Protein AF-A0A967VQG7-F1 (afdb_monomer_lite)

Sequence (311 aa):
MRVAVVGAGAAGLASARHLLAVGMDVELLERGGEVGGVWNYGRPQGRVYRSTHTISSKPLTQFPDLPMPDAYPDYPHHRQVLEYLRRYAERFGLTEHVRFATTVVALEPEERGRSDTGWVVETDDGARARYDAVVIANGHNHEPRRPDWPGEFDGTFIHSADYRTPDLFADRRVLVVGAGNSGCDIAVEAAAVARATALSMRRGYHYVPKYLLGRPVDQVSEWTLDLRLPLPIRRWIARQAVRLGPGLPSRVGLPEPDHALLESHPIVNTLLPYYVRHGRIRPVADVARLEGDRVRLVDDSIEPVDVLVAA

Radius of gyration: 22.36 Å; chains: 1; bounding box: 51×52×60 Å

Structure (mmCIF, N/CA/C/O backbone):
data_AF-A0A967VQG7-F1
#
_entry.id   AF-A0A967VQG7-F1
#
loop_
_atom_site.group_PDB
_atom_site.id
_atom_site.type_symbol
_atom_site.label_atom_id
_atom_site.label_alt_id
_atom_site.label_comp_id
_atom_site.label_asym_id
_atom_site.label_entity_id
_atom_site.label_seq_id
_atom_site.pdbx_PDB_ins_code
_atom_site.Cartn_x
_atom_site.Cartn_y
_atom_site.Cartn_z
_atom_site.occupancy
_atom_site.B_iso_or_equiv
_atom_site.auth_seq_id
_atom_site.auth_comp_id
_atom_site.auth_asym_id
_atom_site.auth_atom_id
_atom_site.pdbx_PDB_model_num
ATOM 1 N N . MET A 1 1 ? -14.463 4.291 30.455 1.00 91.62 1 MET A N 1
ATOM 2 C CA . MET A 1 1 ? -13.254 4.900 29.871 1.00 91.62 1 MET A CA 1
ATOM 3 C C . MET A 1 1 ? -13.619 5.365 28.477 1.00 91.62 1 MET A C 1
ATOM 5 O O . MET A 1 1 ? -14.170 4.550 27.741 1.00 91.62 1 MET A O 1
ATOM 9 N N . ARG A 1 2 ? -13.370 6.635 28.154 1.00 97.38 2 ARG A N 1
ATOM 10 C CA . ARG A 1 2 ? -13.574 7.205 26.818 1.00 97.38 2 ARG A CA 1
ATOM 11 C C . ARG A 1 2 ? -12.272 7.137 26.022 1.00 97.38 2 ARG A C 1
ATOM 13 O O . ARG A 1 2 ? -11.243 7.611 26.502 1.00 97.38 2 ARG A O 1
ATOM 20 N N . VAL A 1 3 ? -12.306 6.556 24.828 1.00 98.44 3 VAL A N 1
ATOM 21 C CA . VAL A 1 3 ? -11.121 6.250 24.016 1.00 98.44 3 VAL A CA 1
ATOM 22 C C . VAL A 1 3 ? -11.247 6.868 22.629 1.00 98.44 3 VAL A C 1
ATOM 24 O O . VAL A 1 3 ? -12.206 6.590 21.910 1.00 98.44 3 VAL A O 1
ATOM 27 N N . ALA A 1 4 ? -10.256 7.667 22.235 1.00 98.50 4 ALA A N 1
ATOM 28 C CA . ALA A 1 4 ? -10.130 8.130 20.855 1.00 98.50 4 ALA A CA 1
ATOM 29 C C . ALA A 1 4 ? -9.372 7.092 20.023 1.00 98.50 4 ALA A C 1
ATOM 31 O O . ALA A 1 4 ? -8.300 6.636 20.422 1.00 98.50 4 ALA A O 1
ATOM 32 N N . VAL A 1 5 ? -9.876 6.760 18.839 1.00 98.69 5 VAL A N 1
ATOM 33 C CA . VAL A 1 5 ? -9.152 5.955 17.847 1.00 98.69 5 VAL A CA 1
ATOM 34 C C . VAL A 1 5 ? -8.865 6.834 16.634 1.00 98.69 5 VAL A C 1
ATOM 36 O O . VAL A 1 5 ? -9.778 7.275 15.943 1.00 98.69 5 VAL A O 1
ATOM 39 N N . VAL A 1 6 ? -7.591 7.113 16.365 1.00 98.56 6 VAL A N 1
ATOM 40 C CA . VAL A 1 6 ? -7.186 8.006 15.271 1.00 98.56 6 VAL A CA 1
ATOM 41 C C . VAL A 1 6 ? -7.055 7.208 13.976 1.00 98.56 6 VAL A C 1
ATOM 43 O O . VAL A 1 6 ? -6.056 6.520 13.780 1.00 98.56 6 VAL A O 1
ATOM 46 N N . GLY A 1 7 ? -8.044 7.331 13.090 1.00 98.19 7 GLY A N 1
ATOM 47 C CA . GLY A 1 7 ? -8.140 6.648 11.799 1.00 98.19 7 GLY A CA 1
ATOM 48 C C . GLY A 1 7 ? -9.148 5.495 11.792 1.00 98.19 7 GLY A C 1
ATOM 49 O O . GLY A 1 7 ? -9.157 4.656 12.687 1.00 98.19 7 GLY A O 1
ATOM 50 N N . ALA A 1 8 ? -9.955 5.406 10.734 1.00 98.06 8 ALA A N 1
ATOM 51 C CA . ALA A 1 8 ? -10.951 4.359 10.487 1.00 98.06 8 ALA A CA 1
ATOM 52 C C . ALA A 1 8 ? -10.529 3.410 9.342 1.00 98.06 8 ALA A C 1
ATOM 54 O O . ALA A 1 8 ? -11.343 2.912 8.557 1.00 98.06 8 ALA A O 1
ATOM 55 N N . GLY A 1 9 ? -9.221 3.149 9.233 1.00 97.81 9 GLY A N 1
ATOM 56 C CA . GLY A 1 9 ? -8.675 2.039 8.447 1.00 97.81 9 GLY A CA 1
ATOM 57 C C . GLY A 1 9 ? -8.839 0.688 9.157 1.00 97.81 9 GLY A C 1
ATOM 58 O O . GLY A 1 9 ? -9.405 0.612 10.242 1.00 97.81 9 GLY A O 1
ATOM 59 N N . ALA A 1 10 ? -8.294 -0.388 8.579 1.00 97.62 10 ALA A N 1
ATOM 60 C CA . ALA A 1 10 ? -8.415 -1.741 9.141 1.00 97.62 10 ALA A CA 1
ATOM 61 C C . ALA A 1 10 ? -7.998 -1.834 10.625 1.00 97.62 10 ALA A C 1
ATOM 63 O O . ALA A 1 10 ? -8.713 -2.433 11.422 1.00 97.62 10 ALA A O 1
ATOM 64 N N . ALA A 1 11 ? -6.885 -1.192 11.004 1.00 97.94 11 ALA A N 1
ATOM 65 C CA . ALA A 1 11 ? -6.425 -1.155 12.392 1.00 97.94 11 ALA A CA 1
ATOM 66 C C . ALA A 1 11 ? -7.433 -0.453 13.316 1.00 97.94 11 ALA A C 1
ATOM 68 O O . ALA A 1 11 ? -7.783 -0.998 14.356 1.00 97.94 11 ALA A O 1
ATOM 69 N N . GLY A 1 12 ? -7.949 0.711 12.913 1.00 98.44 12 GLY A N 1
ATOM 70 C CA . GLY A 1 12 ? -8.908 1.468 13.714 1.00 98.44 12 GLY A CA 1
ATOM 71 C C . GLY A 1 12 ? -10.244 0.754 13.882 1.00 98.44 12 GLY A C 1
ATOM 72 O O . GLY A 1 12 ? -10.774 0.704 14.988 1.00 98.44 12 GLY A O 1
ATOM 73 N N . LEU A 1 13 ? -10.749 0.122 12.815 1.00 98.62 13 LEU A N 1
ATOM 74 C CA . LEU A 1 13 ? -11.965 -0.692 12.876 1.00 98.62 13 LEU A CA 1
ATOM 75 C C . LEU A 1 13 ? -11.803 -1.880 13.835 1.00 98.62 13 LEU A C 1
ATOM 77 O O . LEU A 1 13 ? -12.680 -2.116 14.665 1.00 98.62 13 LEU A O 1
ATOM 81 N N . ALA A 1 14 ? -10.675 -2.593 13.772 1.00 98.31 14 ALA A N 1
ATOM 82 C CA . ALA A 1 14 ? -10.386 -3.688 14.697 1.00 98.31 14 ALA A CA 1
ATOM 83 C C . ALA A 1 14 ? -10.266 -3.197 16.148 1.00 98.31 14 ALA A C 1
ATOM 85 O O . ALA A 1 14 ? -10.848 -3.788 17.058 1.00 98.31 14 ALA A O 1
ATOM 86 N N . SER A 1 15 ? -9.552 -2.089 16.376 1.00 98.44 15 SER A N 1
ATOM 87 C CA . SER A 1 15 ? -9.426 -1.488 17.705 1.00 98.44 15 SER A CA 1
ATOM 88 C C . SER A 1 15 ? -10.788 -1.097 18.270 1.00 98.44 15 SER A C 1
ATOM 90 O O . SER A 1 15 ? -11.133 -1.531 19.365 1.00 98.44 15 SER A O 1
ATOM 92 N N . ALA A 1 16 ? -11.595 -0.350 17.515 1.00 98.50 16 ALA A N 1
ATOM 93 C CA . ALA A 1 16 ? -12.916 0.073 17.961 1.00 98.50 16 ALA A CA 1
ATOM 94 C C . ALA A 1 16 ? -13.830 -1.113 18.275 1.00 98.50 16 ALA A C 1
ATOM 96 O O . ALA A 1 16 ? -14.434 -1.150 19.344 1.00 98.50 16 ALA A O 1
ATOM 97 N N . ARG A 1 17 ? -13.864 -2.126 17.399 1.00 98.25 17 ARG A N 1
ATOM 98 C CA . ARG A 1 17 ? -14.639 -3.353 17.612 1.00 98.25 17 ARG A CA 1
ATOM 99 C C . ARG A 1 17 ? -14.358 -3.995 18.967 1.00 98.25 17 ARG A C 1
ATOM 101 O O . ARG A 1 17 ? -15.297 -4.386 19.666 1.00 98.25 17 ARG A O 1
ATOM 108 N N . HIS A 1 18 ? -13.086 -4.153 19.316 1.00 98.06 18 HIS A N 1
ATOM 109 C CA . HIS A 1 18 ? -12.696 -4.848 20.539 1.00 98.06 18 HIS A CA 1
ATOM 110 C C . HIS A 1 18 ? -12.805 -3.967 21.787 1.00 98.06 18 HIS A C 1
ATOM 112 O O . HIS A 1 18 ? -13.156 -4.483 22.845 1.00 98.06 18 HIS A O 1
ATOM 118 N N . LEU A 1 19 ? -12.590 -2.654 21.670 1.00 98.31 19 LEU A N 1
ATOM 119 C CA . LEU A 1 19 ? -12.811 -1.701 22.763 1.00 98.31 19 LEU A CA 1
ATOM 120 C C . LEU A 1 19 ? -14.305 -1.597 23.123 1.00 98.31 19 LEU A C 1
ATOM 122 O O . LEU A 1 19 ? -14.664 -1.681 24.298 1.00 98.31 19 LEU A O 1
ATOM 126 N N . LEU A 1 20 ? -15.186 -1.516 22.120 1.00 98.19 20 LEU A N 1
ATOM 127 C CA . LEU A 1 20 ? -16.640 -1.540 22.321 1.00 98.19 20 LEU A CA 1
ATOM 128 C C . LEU A 1 20 ? -17.100 -2.864 22.950 1.00 98.19 20 LEU A C 1
ATOM 130 O O . LEU A 1 20 ? -17.948 -2.870 23.839 1.00 98.19 20 LEU A O 1
ATOM 134 N N . ALA A 1 21 ? -16.501 -3.994 22.550 1.00 97.31 21 ALA A N 1
ATOM 135 C CA . ALA A 1 21 ? -16.841 -5.314 23.091 1.00 97.31 21 ALA A CA 1
ATOM 136 C C . ALA A 1 21 ? -16.602 -5.447 24.604 1.00 97.31 21 ALA A C 1
ATOM 138 O O . ALA A 1 21 ? -17.257 -6.263 25.250 1.00 97.31 21 ALA A O 1
ATOM 139 N N . VAL A 1 22 ? -15.671 -4.667 25.162 1.00 97.69 22 VAL A N 1
ATOM 140 C CA . VAL A 1 22 ? -15.371 -4.639 26.602 1.00 97.69 22 VAL A CA 1
ATOM 141 C C . VAL A 1 22 ? -16.030 -3.453 27.322 1.00 97.69 22 VAL A C 1
ATOM 143 O O . VAL A 1 22 ? -15.699 -3.170 28.471 1.00 97.69 22 VAL A O 1
ATOM 146 N N . GLY A 1 23 ? -16.975 -2.770 26.666 1.00 97.69 23 GLY A N 1
ATOM 147 C CA . GLY A 1 23 ? -17.788 -1.708 27.263 1.00 97.69 23 GLY A CA 1
ATOM 148 C C . GLY A 1 23 ? -17.099 -0.346 27.367 1.00 97.69 23 GLY A C 1
ATOM 149 O O . GLY A 1 23 ? -17.487 0.463 28.210 1.00 97.69 23 GLY A O 1
ATOM 150 N N . MET A 1 24 ? -16.065 -0.082 26.560 1.00 98.25 24 MET A N 1
ATOM 151 C CA . MET A 1 24 ? -15.482 1.261 26.470 1.00 98.25 24 MET A CA 1
ATOM 152 C C . MET A 1 24 ? -16.345 2.183 25.605 1.00 98.25 24 MET A C 1
ATOM 154 O O . MET A 1 24 ? -16.989 1.736 24.661 1.00 98.25 24 MET A O 1
ATOM 158 N N . ASP A 1 25 ? -16.316 3.475 25.925 1.00 98.12 25 ASP A N 1
ATOM 159 C CA . ASP A 1 25 ? -16.904 4.534 25.104 1.00 98.12 25 ASP A CA 1
ATOM 160 C C . ASP A 1 25 ? -15.872 4.938 24.043 1.00 98.12 25 ASP A C 1
ATOM 162 O O . ASP A 1 25 ? -14.766 5.351 24.391 1.00 98.12 25 ASP A O 1
ATOM 166 N N . VAL A 1 26 ? -16.176 4.732 22.761 1.00 98.62 26 VAL A N 1
ATOM 167 C CA . VAL A 1 26 ? -15.202 4.845 21.665 1.00 98.62 26 VAL A CA 1
ATOM 168 C C . VAL A 1 26 ? -15.672 5.862 20.639 1.00 98.62 26 VAL A C 1
ATOM 170 O O . VAL A 1 26 ? -16.801 5.789 20.157 1.00 98.62 26 VAL A O 1
ATOM 173 N N . GLU A 1 27 ? -14.757 6.743 20.243 1.00 98.50 27 GLU A N 1
ATOM 174 C CA . GLU A 1 27 ? -14.924 7.662 19.119 1.00 98.50 27 GLU A CA 1
ATOM 175 C C . GLU A 1 27 ? -13.761 7.471 18.138 1.00 98.50 27 GLU A C 1
ATOM 177 O O . GLU A 1 27 ? -12.590 7.618 18.500 1.00 98.50 27 GLU A O 1
ATOM 182 N N . LEU A 1 28 ? -14.068 7.117 16.889 1.00 98.69 28 LEU A N 1
ATOM 183 C CA . LEU A 1 28 ? -13.085 7.087 15.812 1.00 98.69 28 LEU A CA 1
ATOM 184 C C . LEU A 1 28 ? -13.033 8.455 15.136 1.00 98.69 28 LEU A C 1
ATOM 186 O O . LEU A 1 28 ? -14.056 8.968 14.692 1.00 98.69 28 LEU A O 1
ATOM 190 N N . LEU A 1 29 ? -11.837 9.009 14.984 1.00 98.62 29 LEU A N 1
ATOM 191 C CA . LEU A 1 29 ? -11.604 10.277 14.295 1.00 98.62 29 LEU A CA 1
ATOM 192 C C . LEU A 1 29 ? -10.980 9.974 12.930 1.00 98.62 29 LEU A C 1
ATOM 194 O O . LEU A 1 29 ? -9.842 9.503 12.857 1.00 98.62 29 LEU A O 1
ATOM 198 N N . GLU A 1 30 ? -11.732 10.188 11.848 1.00 98.12 30 GLU A N 1
ATOM 199 C CA . GLU A 1 30 ? -11.312 9.873 10.47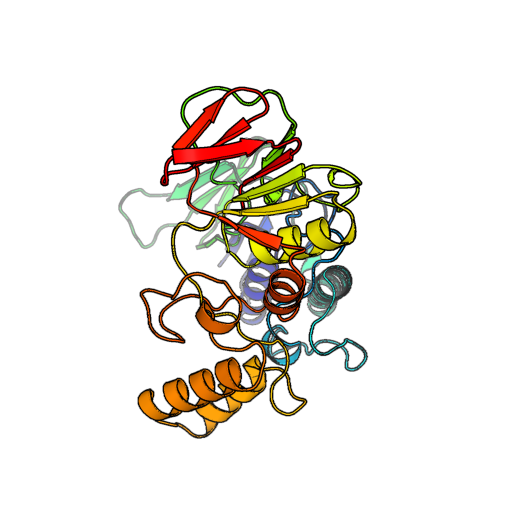7 1.00 98.12 30 GLU A CA 1
ATOM 200 C C . GLU A 1 30 ? -11.298 11.128 9.605 1.00 98.12 30 GLU A C 1
ATOM 202 O O . GLU A 1 30 ? -12.308 11.807 9.429 1.00 98.12 30 GLU A O 1
ATOM 207 N N . ARG A 1 31 ? -10.145 11.399 8.986 1.00 96.81 31 ARG A N 1
ATOM 208 C CA . ARG A 1 31 ? -9.958 12.546 8.085 1.00 96.81 31 ARG A CA 1
ATOM 209 C C . ARG A 1 31 ? -10.705 12.401 6.755 1.00 96.81 31 ARG A C 1
ATOM 211 O O . ARG A 1 31 ? -10.946 13.385 6.064 1.00 96.81 31 ARG A O 1
ATOM 218 N N . GLY A 1 32 ? -10.973 11.174 6.325 1.00 95.25 32 GLY A N 1
ATOM 219 C CA . GLY A 1 32 ? -11.747 10.843 5.137 1.00 95.25 32 GLY A CA 1
ATOM 220 C C . GLY A 1 32 ? -13.255 10.914 5.376 1.00 95.25 32 GLY A C 1
ATOM 221 O O . GLY A 1 32 ? -13.728 11.082 6.496 1.00 95.25 32 GLY A O 1
ATOM 222 N N . GLY A 1 33 ? -14.023 10.765 4.297 1.00 96.12 33 GLY A N 1
ATOM 223 C CA . GLY A 1 33 ? -15.489 10.682 4.351 1.00 96.12 33 GLY A CA 1
ATOM 224 C C . GLY A 1 33 ? -16.032 9.254 4.462 1.00 96.12 33 GLY A C 1
ATOM 225 O O . GLY A 1 33 ? -17.235 9.054 4.350 1.00 96.12 33 GLY A O 1
ATOM 226 N N . GLU A 1 34 ? -15.158 8.254 4.586 1.00 95.88 34 GLU A N 1
ATOM 227 C CA . GLU A 1 34 ? -15.522 6.839 4.598 1.00 95.88 34 GLU A CA 1
ATOM 228 C C . GLU A 1 34 ? -14.444 5.993 5.286 1.00 95.88 34 GLU A C 1
ATOM 230 O O . GLU A 1 34 ? -13.267 6.361 5.318 1.00 95.88 34 GLU A O 1
ATOM 235 N N . VAL A 1 35 ? -14.846 4.839 5.824 1.00 97.88 35 VAL A N 1
ATOM 236 C CA . VAL A 1 35 ? -13.926 3.859 6.417 1.00 97.88 35 VAL A CA 1
ATOM 237 C C . VAL A 1 35 ? -13.053 3.190 5.349 1.00 97.88 35 VAL A C 1
ATOM 239 O O . VAL A 1 35 ? -13.320 3.270 4.150 1.00 97.88 35 VAL A O 1
ATOM 242 N N . GLY A 1 36 ? -12.008 2.484 5.777 1.00 96.62 36 GLY A N 1
ATOM 243 C CA . GLY A 1 36 ? -11.187 1.631 4.909 1.00 96.62 36 GLY A CA 1
ATOM 244 C C . GLY A 1 36 ? -9.769 2.145 4.656 1.00 96.62 36 GLY A C 1
ATOM 245 O O . GLY A 1 36 ? -8.909 1.371 4.234 1.00 96.62 36 GLY A O 1
ATOM 246 N N . GLY A 1 37 ? -9.477 3.411 4.974 1.00 95.88 37 GLY A N 1
ATOM 247 C CA . GLY A 1 37 ? -8.128 3.981 4.898 1.00 95.88 37 GLY A CA 1
ATOM 248 C C . GLY A 1 37 ? -7.485 3.831 3.513 1.00 95.88 37 GLY A C 1
ATOM 249 O O . GLY A 1 37 ? -8.052 4.257 2.507 1.00 95.88 37 GLY A O 1
ATOM 250 N N . VAL A 1 38 ? -6.309 3.194 3.452 1.00 95.75 38 VAL A N 1
ATOM 251 C CA . VAL A 1 38 ? -5.498 3.046 2.224 1.00 95.75 38 VAL A CA 1
ATOM 252 C C . VAL A 1 38 ? -6.214 2.345 1.065 1.00 95.75 38 VAL A C 1
ATOM 254 O O . VAL A 1 38 ? -5.834 2.552 -0.088 1.00 95.75 38 VAL A O 1
ATOM 257 N N . TRP A 1 39 ? -7.249 1.551 1.350 1.00 97.12 39 TRP A N 1
ATOM 258 C CA . TRP A 1 39 ? -8.009 0.780 0.360 1.00 97.12 39 TRP A CA 1
ATOM 259 C C . TRP A 1 39 ? -9.000 1.628 -0.454 1.00 97.12 39 TRP A C 1
ATOM 261 O O . TRP A 1 39 ? -9.525 1.161 -1.468 1.00 97.12 39 TRP A O 1
ATOM 271 N N . ASN A 1 40 ? -9.217 2.886 -0.055 1.00 95.69 40 ASN A N 1
ATOM 272 C CA . ASN A 1 40 ? -10.079 3.850 -0.738 1.00 95.69 40 ASN A CA 1
ATOM 273 C C . ASN A 1 40 ? -9.445 4.392 -2.031 1.00 95.69 40 ASN A C 1
ATOM 275 O O . ASN A 1 40 ? -8.990 5.534 -2.098 1.00 95.69 40 ASN A O 1
ATOM 279 N N . TYR A 1 41 ? -9.401 3.563 -3.076 1.00 95.75 41 TYR A N 1
ATOM 280 C CA . TYR A 1 41 ? -8.861 3.927 -4.390 1.00 95.75 41 TYR A CA 1
ATOM 281 C C . TYR A 1 41 ? -9.432 5.252 -4.920 1.00 95.75 41 TYR A C 1
ATOM 283 O O . TYR A 1 41 ? -10.643 5.462 -4.931 1.00 95.75 41 TYR A O 1
ATOM 291 N N . GLY A 1 42 ? -8.548 6.133 -5.395 1.00 91.38 42 GLY A N 1
ATOM 292 C CA . GLY A 1 42 ? -8.920 7.437 -5.953 1.00 91.38 42 GLY A CA 1
ATOM 293 C C . GLY A 1 42 ? -9.260 8.513 -4.916 1.00 91.38 42 GLY A C 1
ATOM 294 O O . GLY A 1 42 ? -9.475 9.661 -5.295 1.00 91.38 42 GLY A O 1
ATOM 295 N N . ARG A 1 43 ? -9.278 8.187 -3.618 1.00 92.00 43 ARG A N 1
ATOM 296 C CA . ARG A 1 43 ? -9.411 9.179 -2.543 1.00 92.00 43 ARG A CA 1
ATOM 297 C C . ARG A 1 43 ? -8.039 9.716 -2.116 1.00 92.00 43 ARG A C 1
ATOM 299 O O . ARG A 1 43 ? -7.054 8.986 -2.236 1.00 92.00 43 ARG A O 1
ATOM 306 N N . PRO A 1 44 ? -7.951 10.939 -1.558 1.00 88.12 44 PRO A N 1
ATOM 307 C CA . PRO A 1 44 ? -6.683 11.506 -1.075 1.00 88.12 44 PRO A CA 1
ATOM 308 C C . PRO A 1 44 ? -5.914 10.630 -0.065 1.00 88.12 44 PRO A C 1
ATOM 310 O O . PRO A 1 44 ? -4.693 10.708 0.027 1.00 88.12 44 PRO A O 1
ATOM 313 N N . GLN A 1 45 ? -6.624 9.788 0.683 1.00 86.06 45 GLN A N 1
ATOM 314 C CA . GLN A 1 45 ? -6.143 8.883 1.732 1.00 86.06 45 GLN A CA 1
ATOM 315 C C . GLN A 1 45 ? -5.811 7.495 1.167 1.00 86.06 45 GLN A C 1
ATOM 317 O O . GLN A 1 45 ? -5.066 6.729 1.778 1.00 86.06 45 GLN A O 1
ATOM 322 N N . GLY A 1 46 ? -6.359 7.178 -0.009 1.00 92.94 46 GLY A N 1
ATOM 323 C CA . GLY A 1 46 ? -6.098 5.946 -0.730 1.00 92.94 46 GLY A CA 1
ATOM 324 C C . GLY A 1 46 ? -4.647 5.864 -1.177 1.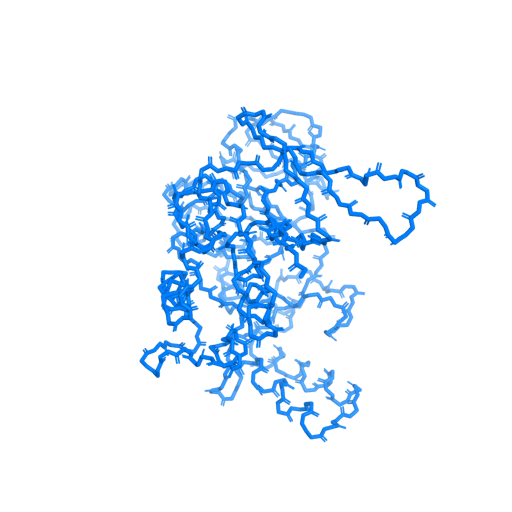00 92.94 46 GLY A C 1
ATOM 325 O O . GLY A 1 46 ? -4.045 6.856 -1.596 1.00 92.94 46 GLY A O 1
ATOM 326 N N . ARG A 1 47 ? -4.074 4.667 -1.083 1.00 93.50 47 ARG A N 1
ATOM 327 C CA . ARG A 1 47 ? -2.692 4.390 -1.507 1.00 93.50 47 ARG A CA 1
ATOM 328 C C . ARG A 1 47 ? -2.575 3.194 -2.445 1.00 93.50 47 ARG A C 1
ATOM 330 O O . ARG A 1 47 ? -1.495 2.927 -2.953 1.00 93.50 47 ARG A O 1
ATOM 337 N N . VAL A 1 48 ? -3.685 2.509 -2.704 1.00 96.25 48 VAL A N 1
ATOM 338 C CA . VAL A 1 48 ? -3.771 1.447 -3.711 1.00 96.25 48 VAL A CA 1
ATOM 339 C C . VAL A 1 48 ? -3.902 2.022 -5.125 1.00 96.25 48 VAL A C 1
ATOM 341 O O . VAL A 1 48 ? -4.471 3.100 -5.326 1.00 96.25 48 VAL A O 1
ATOM 344 N N . TYR A 1 49 ? -3.421 1.269 -6.107 1.00 96.00 49 TYR A N 1
ATOM 345 C CA . TYR A 1 49 ? -3.603 1.511 -7.538 1.00 96.00 49 TYR A CA 1
ATOM 346 C C . TYR A 1 49 ? -4.632 0.525 -8.113 1.00 96.00 49 TYR A C 1
ATOM 348 O O . TYR A 1 49 ? -5.108 -0.384 -7.430 1.00 96.00 49 TYR A O 1
ATOM 356 N N . ARG A 1 50 ? -5.055 0.740 -9.363 1.00 96.94 50 ARG A N 1
ATOM 357 C CA . ARG A 1 50 ? -6.258 0.102 -9.924 1.00 96.94 50 ARG A CA 1
ATOM 358 C C . ARG A 1 50 ? -6.193 -1.422 -9.965 1.00 96.94 50 ARG A C 1
ATOM 360 O O . ARG A 1 50 ? -7.235 -2.059 -9.912 1.00 96.94 50 ARG A O 1
ATOM 367 N N . SER A 1 51 ? -4.998 -1.978 -10.113 1.00 95.88 51 SER A N 1
ATOM 368 C CA . SER A 1 51 ? -4.727 -3.412 -10.244 1.00 95.88 51 SER A CA 1
ATOM 369 C C . SER A 1 51 ? -4.404 -4.089 -8.901 1.00 95.88 51 SER A C 1
ATOM 371 O O . SER A 1 51 ? -4.167 -5.300 -8.872 1.00 95.88 51 SER A O 1
ATOM 373 N N . THR A 1 52 ? -4.346 -3.334 -7.793 1.00 96.88 52 THR A N 1
ATOM 374 C CA . THR A 1 52 ? -3.829 -3.838 -6.517 1.00 96.88 52 THR A CA 1
ATOM 375 C C . THR A 1 52 ? -4.643 -5.037 -6.024 1.00 96.88 52 THR A C 1
ATOM 377 O O . THR A 1 52 ? -5.864 -4.970 -5.860 1.00 96.88 52 THR A O 1
ATOM 380 N N . HIS A 1 53 ? -3.934 -6.120 -5.717 1.00 96.69 53 HIS A N 1
ATOM 381 C CA . HIS A 1 53 ? -4.444 -7.280 -4.990 1.00 96.69 53 HIS A CA 1
ATOM 382 C C . HIS A 1 53 ? -3.645 -7.459 -3.703 1.00 96.69 53 HIS A C 1
ATOM 384 O O . HIS A 1 53 ? -2.504 -7.003 -3.605 1.00 96.69 53 HIS A O 1
ATOM 390 N N . THR A 1 54 ? -4.207 -8.166 -2.728 1.00 95.56 54 THR A N 1
ATOM 391 C CA . THR A 1 54 ? -3.449 -8.539 -1.532 1.00 95.56 54 THR A CA 1
ATOM 392 C C . THR A 1 54 ? -2.246 -9.425 -1.891 1.00 95.56 54 THR A C 1
ATOM 394 O O . THR A 1 54 ? -2.244 -10.176 -2.879 1.00 95.56 54 THR A O 1
ATOM 397 N N . ILE A 1 55 ? -1.196 -9.323 -1.076 1.00 92.31 55 ILE A N 1
ATOM 398 C CA . ILE A 1 55 ? -0.024 -10.213 -1.121 1.00 92.31 55 ILE A CA 1
ATOM 399 C C . ILE A 1 55 ? -0.136 -11.370 -0.120 1.00 92.31 55 ILE A C 1
ATOM 401 O O . ILE A 1 55 ? 0.533 -12.384 -0.284 1.00 92.31 55 ILE A O 1
ATOM 405 N N . SER A 1 56 ? -1.004 -11.227 0.882 1.00 92.94 56 SER A N 1
ATOM 406 C CA . SER A 1 56 ? -1.462 -12.277 1.788 1.00 92.94 56 SER A CA 1
ATOM 407 C C . SER A 1 56 ? -2.802 -12.828 1.311 1.00 92.94 56 SER A C 1
ATOM 409 O O . SER A 1 56 ? -3.618 -12.111 0.721 1.00 92.94 56 SER A O 1
ATOM 411 N N . SER A 1 57 ? -3.031 -14.109 1.550 1.00 95.12 57 SER A N 1
ATOM 412 C CA . SER A 1 57 ? -4.264 -14.783 1.182 1.00 95.12 57 SER A CA 1
ATOM 413 C C . SER A 1 57 ? -5.427 -14.377 2.083 1.00 95.12 57 SER A C 1
ATOM 415 O O . SER A 1 57 ? -5.246 -13.873 3.196 1.00 95.12 57 SER A O 1
ATOM 417 N N . LYS A 1 58 ? -6.647 -14.608 1.599 1.00 95.38 58 LYS A N 1
ATOM 418 C CA . LYS A 1 58 ? -7.905 -14.268 2.262 1.00 95.38 58 LYS A CA 1
ATOM 419 C C . LYS A 1 58 ? -7.970 -14.748 3.727 1.00 95.38 58 LYS A C 1
ATOM 421 O O . LYS A 1 58 ? -8.210 -13.896 4.584 1.00 95.38 58 LYS A O 1
ATOM 426 N N . PRO A 1 59 ? -7.683 -16.026 4.067 1.00 94.44 59 PRO A N 1
ATOM 427 C CA . PRO A 1 59 ? -7.742 -16.490 5.456 1.00 94.44 59 PRO A CA 1
ATOM 428 C C . PRO A 1 59 ? -6.752 -15.791 6.391 1.00 94.44 59 PRO A C 1
ATOM 430 O O . PRO A 1 59 ? -7.048 -15.655 7.572 1.00 94.44 59 PRO A O 1
ATOM 433 N N . LEU A 1 60 ? -5.605 -15.330 5.875 1.00 93.19 60 LEU A N 1
ATOM 434 C CA . LEU A 1 60 ? -4.589 -14.637 6.680 1.00 93.19 60 LEU A CA 1
ATOM 435 C C . LEU A 1 60 ? -4.736 -13.111 6.667 1.00 93.19 60 LEU A C 1
ATOM 437 O O . LEU A 1 60 ? -3.988 -12.411 7.342 1.00 93.19 60 LEU A O 1
ATOM 441 N N . THR A 1 61 ? -5.678 -12.587 5.882 1.00 95.44 61 THR A N 1
ATOM 442 C CA . THR A 1 61 ? -5.950 -11.145 5.780 1.00 95.44 61 THR A CA 1
ATOM 443 C C . THR A 1 61 ? -7.232 -10.751 6.512 1.00 95.44 61 THR A C 1
ATOM 445 O O . THR A 1 61 ? -7.373 -9.607 6.936 1.00 95.44 61 THR A O 1
ATOM 448 N N . GLN A 1 62 ? -8.190 -11.669 6.642 1.00 97.19 62 GLN A N 1
ATOM 449 C CA . GLN A 1 62 ? -9.463 -11.411 7.312 1.00 97.19 62 GLN A CA 1
ATOM 450 C C . GLN A 1 62 ? -9.307 -11.241 8.831 1.00 97.19 62 GLN A C 1
ATOM 452 O O . GLN A 1 62 ? -8.421 -11.820 9.458 1.00 97.19 62 GLN A O 1
ATOM 457 N N . PHE A 1 63 ? -10.228 -10.502 9.440 1.00 97.62 63 PHE A N 1
ATOM 458 C CA . PHE A 1 63 ? -10.402 -10.478 10.884 1.00 97.62 63 PHE A CA 1
ATOM 459 C C . PHE A 1 63 ? -10.914 -11.835 11.398 1.00 97.62 63 PHE A C 1
ATOM 461 O O . PHE A 1 63 ? -11.810 -12.422 10.780 1.00 97.62 63 PHE A O 1
ATOM 468 N N . PRO A 1 64 ? -10.406 -12.330 12.543 1.00 94.56 64 PRO A N 1
ATOM 469 C CA . PRO A 1 64 ? -10.817 -13.622 13.096 1.00 94.56 64 PRO A CA 1
ATOM 470 C C . PRO A 1 64 ? -12.315 -13.736 13.408 1.00 94.56 64 PRO A C 1
ATOM 472 O O . PRO A 1 64 ? -12.873 -14.828 13.332 1.00 94.56 64 PRO A O 1
ATOM 475 N N . ASP A 1 65 ? -12.975 -12.626 13.753 1.00 95.75 65 ASP A N 1
ATOM 476 C CA . ASP A 1 65 ? -14.391 -12.589 14.131 1.00 95.75 65 ASP A CA 1
ATOM 477 C C . ASP A 1 65 ? -15.345 -12.282 12.963 1.00 95.75 65 ASP A C 1
ATOM 479 O O . ASP A 1 65 ? -16.564 -12.257 13.148 1.00 95.75 65 ASP A O 1
ATOM 483 N N . LEU A 1 66 ? -14.816 -12.097 11.746 1.00 97.62 66 LEU A N 1
ATOM 484 C CA . LEU A 1 66 ? -15.615 -11.997 10.528 1.00 97.62 66 LEU A CA 1
ATOM 485 C C . LEU A 1 66 ? -14.835 -12.524 9.314 1.00 97.62 66 LEU A C 1
ATOM 487 O O . LEU A 1 66 ? -14.045 -11.777 8.734 1.00 97.62 66 LEU A O 1
ATOM 491 N N . PRO A 1 67 ? -15.077 -13.761 8.852 1.00 97.62 67 PRO A N 1
ATOM 492 C CA . PRO A 1 67 ? -14.407 -14.265 7.663 1.00 97.62 67 PRO A CA 1
ATOM 493 C C . PRO A 1 67 ? -14.794 -13.466 6.412 1.00 97.62 67 PRO A C 1
ATOM 495 O O . PRO A 1 67 ? -15.936 -13.009 6.253 1.00 97.62 67 PRO A O 1
ATOM 498 N N . MET A 1 68 ? -13.840 -13.314 5.494 1.00 98.06 68 MET A N 1
ATOM 499 C CA . MET A 1 68 ? -14.130 -12.794 4.159 1.00 98.06 68 MET A CA 1
ATOM 500 C C . MET A 1 68 ? -15.034 -13.789 3.398 1.00 98.06 68 MET A C 1
ATOM 502 O O . MET A 1 68 ? -14.938 -14.993 3.631 1.00 98.06 68 MET A O 1
ATOM 506 N N . PRO A 1 69 ? -15.908 -13.326 2.481 1.00 97.25 69 PRO A N 1
ATOM 507 C CA . PRO A 1 69 ? -16.810 -14.200 1.723 1.00 97.25 69 PRO A CA 1
ATOM 508 C C . PRO A 1 69 ? -16.105 -15.359 1.004 1.00 97.25 69 PRO A C 1
ATOM 510 O O . PRO A 1 69 ? -15.033 -15.178 0.420 1.00 97.25 69 PRO A O 1
ATOM 513 N N . ASP A 1 70 ? -16.741 -16.532 0.941 1.00 95.94 70 ASP A N 1
ATOM 514 C CA . ASP A 1 70 ? -16.200 -17.700 0.227 1.00 95.94 70 ASP A CA 1
ATOM 515 C C . ASP A 1 70 ? -15.967 -17.422 -1.261 1.00 95.94 70 ASP A C 1
ATOM 517 O O . ASP A 1 70 ? -14.953 -17.845 -1.807 1.00 95.94 70 ASP A O 1
ATOM 521 N N . ALA A 1 71 ? -16.836 -16.616 -1.879 1.00 96.88 71 ALA A N 1
ATOM 522 C CA . ALA A 1 71 ? -16.738 -16.210 -3.281 1.00 96.88 71 ALA A CA 1
ATOM 523 C C . ALA A 1 71 ? -15.531 -15.306 -3.602 1.00 96.88 71 ALA A C 1
ATOM 525 O O . ALA A 1 71 ? -15.214 -15.105 -4.774 1.00 96.88 71 ALA A O 1
ATOM 526 N N . TYR A 1 72 ? -14.866 -14.722 -2.598 1.00 97.88 72 TYR A N 1
ATOM 527 C CA . TYR A 1 72 ? -13.643 -13.958 -2.840 1.00 97.88 72 TYR A CA 1
ATOM 528 C C . TYR A 1 72 ? -12.494 -14.895 -3.235 1.00 97.88 72 TYR A C 1
ATOM 530 O O . TYR A 1 72 ? -12.351 -15.958 -2.619 1.00 97.88 72 TYR A O 1
ATOM 538 N N . PRO A 1 73 ? -11.646 -14.485 -4.199 1.00 97.19 73 PRO A N 1
ATOM 539 C CA . PRO A 1 73 ? -10.483 -15.264 -4.602 1.00 97.19 73 PRO A CA 1
ATOM 540 C C . PRO A 1 73 ? -9.457 -15.346 -3.464 1.00 97.19 73 PRO A C 1
ATOM 542 O O . PRO A 1 73 ? -9.520 -14.582 -2.497 1.00 97.19 73 PRO A O 1
ATOM 545 N N . ASP A 1 74 ? -8.471 -16.232 -3.614 1.00 96.38 74 ASP A N 1
ATOM 546 C CA . ASP A 1 74 ? -7.411 -16.427 -2.617 1.00 96.38 74 ASP A CA 1
ATOM 547 C C . ASP A 1 74 ? -6.663 -15.135 -2.286 1.00 96.38 74 ASP A C 1
ATOM 549 O O . ASP A 1 74 ? -6.337 -14.911 -1.127 1.00 96.38 74 ASP A O 1
ATOM 553 N N . TYR A 1 75 ? -6.442 -14.268 -3.277 1.00 96.56 75 TYR A N 1
ATOM 554 C CA . TYR A 1 75 ? -5.839 -12.944 -3.118 1.00 96.56 75 TYR A CA 1
ATOM 555 C C . TYR A 1 75 ? -6.840 -11.871 -3.562 1.00 96.56 75 TYR A C 1
ATOM 557 O O . TYR A 1 75 ? -6.884 -11.560 -4.754 1.00 96.56 75 TYR A O 1
ATOM 565 N N . PRO A 1 76 ? -7.677 -11.332 -2.657 1.00 97.88 76 PRO A N 1
ATOM 566 C CA . PRO A 1 76 ? -8.712 -10.366 -3.010 1.00 97.88 76 PRO A CA 1
ATOM 567 C C . PRO A 1 76 ? -8.173 -9.101 -3.685 1.00 97.88 76 PRO A C 1
ATOM 569 O O . PRO A 1 76 ? -7.101 -8.585 -3.357 1.00 97.88 76 PRO A O 1
ATOM 572 N N . HIS A 1 77 ? -8.962 -8.567 -4.614 1.00 98.25 77 HIS A N 1
ATOM 573 C CA . HIS A 1 77 ? -8.723 -7.263 -5.222 1.00 98.25 77 HIS A CA 1
ATOM 574 C C . HIS A 1 77 ? -8.973 -6.133 -4.210 1.00 98.25 77 HIS A C 1
ATOM 576 O O . HIS A 1 77 ? -9.827 -6.263 -3.331 1.00 98.25 77 HIS A O 1
ATOM 582 N N . HIS A 1 78 ? -8.317 -4.979 -4.360 1.00 97.94 78 HIS A N 1
ATOM 583 C CA . HIS A 1 78 ? -8.440 -3.858 -3.416 1.00 97.94 78 HIS A CA 1
ATOM 584 C C . HIS A 1 78 ? -9.899 -3.416 -3.169 1.00 97.94 78 HIS A C 1
ATOM 586 O O . HIS A 1 78 ? -10.251 -3.006 -2.065 1.00 97.94 78 HIS A O 1
ATOM 592 N N . ARG A 1 79 ? -10.774 -3.540 -4.181 1.00 98.19 79 ARG A N 1
ATOM 593 C CA . ARG A 1 79 ? -12.218 -3.250 -4.061 1.00 98.19 79 ARG A CA 1
ATOM 594 C C . ARG A 1 79 ? -12.942 -4.218 -3.126 1.00 98.19 79 ARG A C 1
ATOM 596 O O . ARG A 1 79 ? -13.789 -3.782 -2.359 1.00 98.19 79 ARG A O 1
ATOM 603 N N .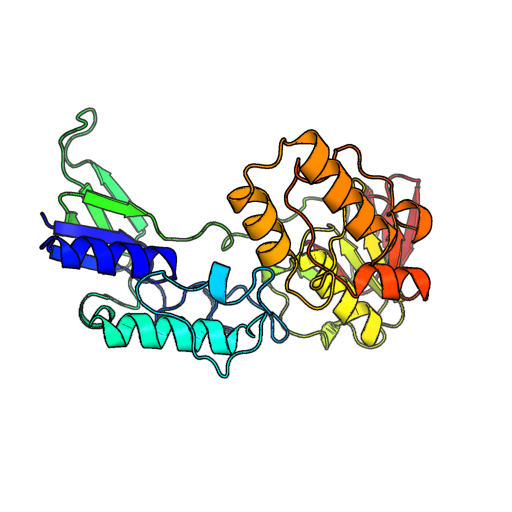 GLN A 1 80 ? -12.592 -5.500 -3.187 1.00 98.56 80 GLN A N 1
ATOM 604 C CA . GLN A 1 80 ? -13.149 -6.541 -2.322 1.00 98.56 80 GLN A CA 1
ATOM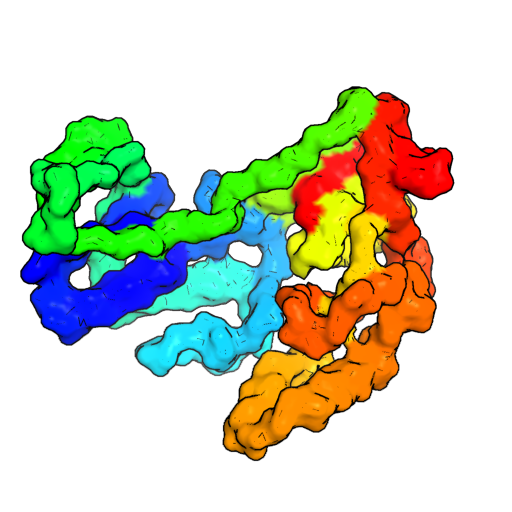 605 C C . GLN A 1 80 ? -12.672 -6.352 -0.879 1.00 98.56 80 GLN A C 1
ATOM 607 O O . GLN A 1 80 ? -13.445 -6.508 0.057 1.00 98.56 80 GLN A O 1
ATOM 612 N N . VAL A 1 81 ? -11.417 -5.934 -0.681 1.00 98.50 81 VAL A N 1
ATOM 613 C CA . VAL A 1 81 ? -10.926 -5.583 0.661 1.00 98.50 81 VAL A CA 1
ATOM 614 C C . VAL A 1 81 ? -11.687 -4.381 1.226 1.00 98.50 81 VAL A C 1
ATOM 616 O O . VAL A 1 81 ? -12.111 -4.416 2.377 1.00 98.50 81 VAL A O 1
ATOM 619 N N . LEU A 1 82 ? -11.918 -3.337 0.424 1.00 98.50 82 LEU A N 1
ATOM 620 C CA . LEU A 1 82 ? -12.705 -2.179 0.857 1.00 98.50 82 LEU A CA 1
ATOM 621 C C . LEU A 1 82 ? -14.155 -2.557 1.204 1.00 98.50 82 LEU A C 1
ATOM 623 O O . LEU A 1 82 ? -14.661 -2.145 2.245 1.00 98.50 82 LEU A O 1
ATOM 627 N N . GLU A 1 83 ? -14.810 -3.356 0.361 1.00 98.50 83 GLU A N 1
ATOM 628 C CA . GLU A 1 83 ? -16.152 -3.892 0.624 1.00 98.50 83 GLU A CA 1
ATOM 629 C C . GLU A 1 83 ? -16.185 -4.698 1.930 1.00 98.50 83 GLU A C 1
ATOM 631 O O . GLU A 1 83 ? -17.064 -4.490 2.765 1.00 98.50 83 GLU A O 1
ATOM 636 N N . TYR A 1 84 ? -15.189 -5.555 2.155 1.00 98.62 84 TYR A N 1
ATOM 637 C CA . TYR A 1 84 ? -15.050 -6.310 3.394 1.00 98.62 84 TYR A CA 1
ATOM 638 C C . TYR A 1 84 ? -14.913 -5.408 4.631 1.00 98.62 84 TYR A C 1
ATOM 640 O O . TYR A 1 84 ? -15.579 -5.656 5.634 1.00 98.62 84 TYR A O 1
ATOM 648 N N . LEU A 1 85 ? -14.106 -4.342 4.567 1.00 98.62 85 LEU A N 1
ATOM 649 C CA . LEU A 1 85 ? -13.945 -3.399 5.681 1.00 98.62 85 LEU A CA 1
ATOM 650 C C . LEU A 1 85 ? -15.230 -2.611 5.968 1.00 98.62 85 LEU A C 1
ATOM 652 O O . LEU A 1 85 ? -15.563 -2.398 7.133 1.00 98.62 85 LEU A O 1
ATOM 656 N N . ARG A 1 86 ? -15.984 -2.227 4.932 1.00 98.50 86 ARG A N 1
ATOM 657 C CA . ARG A 1 86 ? -17.308 -1.605 5.100 1.00 98.50 86 ARG A CA 1
ATOM 658 C C . ARG A 1 86 ? -18.297 -2.571 5.745 1.00 98.50 86 ARG A C 1
ATOM 660 O O . ARG A 1 86 ? -18.917 -2.221 6.743 1.00 98.50 86 ARG A O 1
ATOM 667 N N . ARG A 1 87 ? -18.353 -3.818 5.265 1.00 98.31 87 ARG A N 1
ATOM 668 C CA . ARG A 1 87 ? -19.169 -4.882 5.868 1.00 98.31 87 ARG A CA 1
ATOM 669 C C . ARG A 1 87 ? -18.788 -5.132 7.328 1.00 98.31 87 ARG A C 1
ATOM 671 O O . ARG A 1 87 ? -19.668 -5.392 8.141 1.00 98.31 87 ARG A O 1
ATOM 678 N N . TYR A 1 88 ? -17.500 -5.075 7.667 1.00 98.69 88 TYR A N 1
ATOM 679 C CA . TYR A 1 88 ? -17.035 -5.201 9.048 1.00 98.69 88 TYR A CA 1
ATOM 680 C C . TYR A 1 88 ? -17.556 -4.058 9.920 1.00 98.69 88 TYR A C 1
ATOM 682 O O . TYR A 1 88 ? -18.128 -4.310 10.979 1.00 98.69 88 TYR A O 1
ATOM 690 N N . ALA A 1 89 ? -17.422 -2.815 9.449 1.00 98.56 89 ALA A N 1
ATOM 691 C CA . ALA A 1 89 ? -17.939 -1.645 10.148 1.00 98.56 89 ALA A CA 1
ATOM 692 C C . ALA A 1 89 ? -19.460 -1.726 10.357 1.00 98.56 89 ALA A C 1
ATOM 694 O O . ALA A 1 89 ? -19.929 -1.559 11.477 1.00 98.56 89 ALA A O 1
ATOM 695 N N . GLU A 1 90 ? -20.221 -2.073 9.318 1.00 98.12 90 GLU A N 1
ATOM 696 C CA . GLU A 1 90 ? -21.679 -2.234 9.385 1.00 98.12 90 GLU A CA 1
ATOM 697 C C . GLU A 1 90 ? -22.103 -3.368 10.326 1.00 98.12 90 GLU A C 1
ATOM 699 O O . GLU A 1 90 ? -22.981 -3.186 11.167 1.00 98.12 90 GLU A O 1
ATOM 704 N N . ARG A 1 91 ? -21.463 -4.543 10.227 1.00 98.12 91 ARG A N 1
ATOM 705 C CA . ARG A 1 91 ? -21.805 -5.733 11.026 1.00 98.12 91 ARG A CA 1
ATOM 706 C C . ARG A 1 91 ? -21.717 -5.477 12.527 1.00 98.12 91 ARG A C 1
ATOM 708 O O . ARG A 1 91 ? -22.463 -6.096 13.284 1.00 98.12 91 ARG A O 1
ATOM 715 N N . PHE A 1 92 ? -20.791 -4.621 12.939 1.00 98.19 92 PHE A N 1
ATOM 716 C CA . PHE A 1 92 ? -20.519 -4.332 14.341 1.00 98.19 92 PHE A CA 1
ATOM 717 C C . PHE A 1 92 ? -20.933 -2.916 14.759 1.00 98.19 92 PHE A C 1
ATOM 719 O O . PHE A 1 92 ? -20.524 -2.477 15.827 1.00 98.19 92 PHE A O 1
ATOM 726 N N . GLY A 1 93 ? -21.716 -2.208 13.934 1.00 97.88 93 GLY A N 1
ATOM 727 C CA . GLY A 1 93 ? -22.204 -0.858 14.242 1.00 97.88 93 GLY A CA 1
ATOM 728 C C . GLY A 1 93 ? -21.116 0.220 14.284 1.00 97.88 93 GLY A C 1
ATOM 729 O O . GLY A 1 93 ? -21.379 1.347 14.661 1.00 97.88 93 GLY A O 1
ATOM 730 N N . LEU A 1 94 ? -19.881 -0.061 13.861 1.00 98.44 94 LEU A N 1
ATOM 731 C CA . LEU A 1 94 ? -18.738 0.832 14.098 1.00 98.44 94 LEU A CA 1
ATOM 732 C C . LEU A 1 94 ? -18.897 2.207 13.445 1.00 98.44 94 LEU A C 1
ATOM 734 O O . LEU A 1 94 ? -18.353 3.178 13.955 1.00 98.44 94 LEU A O 1
ATOM 738 N N . THR A 1 95 ? -19.629 2.296 12.331 1.00 97.31 95 THR A N 1
ATOM 739 C CA . THR A 1 95 ? -19.829 3.550 11.590 1.00 97.31 95 THR A CA 1
ATOM 740 C C . THR A 1 95 ? -20.506 4.632 12.439 1.00 97.31 95 THR A C 1
ATOM 742 O O . THR A 1 95 ? -20.205 5.804 12.242 1.00 97.31 95 THR A O 1
ATOM 745 N N . GLU A 1 96 ? -21.364 4.272 13.404 1.00 97.12 96 GLU A N 1
ATOM 746 C CA . GLU A 1 96 ? -22.032 5.250 14.283 1.00 97.12 96 GLU A CA 1
ATOM 747 C C . GLU A 1 96 ? -21.076 5.901 15.295 1.00 97.12 96 GLU A C 1
ATOM 749 O O . GLU A 1 96 ? -21.351 6.981 15.812 1.00 97.12 96 GLU A O 1
ATOM 754 N N . HIS A 1 97 ? -19.917 5.278 15.514 1.00 98.38 97 HIS A N 1
ATOM 755 C CA . HIS A 1 97 ? -18.847 5.771 16.376 1.00 98.38 97 HIS A CA 1
ATOM 756 C C . HIS A 1 97 ? -17.793 6.586 15.614 1.00 98.38 97 HIS A C 1
ATOM 758 O O . HIS A 1 97 ? -16.811 7.021 16.214 1.00 98.38 97 HIS A O 1
ATOM 764 N N . VAL A 1 98 ? -17.943 6.769 14.295 1.00 98.50 98 VAL A N 1
ATOM 765 C CA . VAL A 1 98 ? -16.968 7.499 13.478 1.00 98.50 98 VAL A CA 1
ATOM 766 C C . VAL A 1 98 ? -17.391 8.948 13.294 1.00 98.50 98 VAL A C 1
ATOM 768 O O . VAL A 1 98 ? -18.427 9.250 12.701 1.00 98.50 98 VAL A O 1
ATOM 771 N N . ARG A 1 99 ? -16.507 9.859 13.690 1.00 98.25 99 ARG A N 1
ATOM 772 C CA . ARG A 1 99 ? -16.545 11.258 13.290 1.00 98.25 99 ARG A CA 1
ATOM 773 C C . ARG A 1 99 ? -15.693 11.438 12.028 1.00 98.25 99 ARG A C 1
ATOM 775 O O . ARG A 1 99 ? -14.464 11.498 12.085 1.00 98.25 99 ARG A O 1
ATOM 782 N N . PHE A 1 100 ? -16.360 11.464 10.874 1.00 98.12 100 PHE A N 1
ATOM 783 C CA . PHE A 1 100 ? -15.728 11.661 9.564 1.00 98.12 100 PHE A CA 1
ATOM 784 C C . PHE A 1 100 ? -15.297 13.111 9.329 1.00 98.12 100 PHE A C 1
ATOM 786 O O . PHE A 1 100 ? -15.689 14.017 10.068 1.00 98.12 100 PHE A O 1
ATOM 793 N N . ALA A 1 101 ? -14.514 13.322 8.265 1.00 97.25 101 ALA A N 1
ATOM 794 C CA . ALA A 1 101 ? -13.991 14.626 7.856 1.00 97.25 101 ALA A CA 1
ATOM 795 C C . ALA A 1 101 ? -13.348 15.402 9.020 1.00 97.25 101 ALA A C 1
ATOM 797 O O . ALA A 1 101 ? -13.486 16.616 9.115 1.00 97.25 101 ALA A O 1
ATOM 798 N N . THR A 1 102 ? -12.692 14.675 9.925 1.00 98.06 102 THR A N 1
ATOM 799 C CA . THR A 1 102 ? -12.118 15.213 11.157 1.00 98.06 102 THR A CA 1
ATOM 800 C C . THR A 1 102 ? -10.661 14.788 11.235 1.00 98.06 102 THR A C 1
ATOM 802 O O . THR A 1 102 ? -10.348 13.609 11.425 1.00 98.06 102 THR A O 1
ATOM 805 N N . THR A 1 103 ? -9.752 15.741 11.058 1.00 98.00 103 THR A N 1
ATOM 806 C CA . THR A 1 103 ? -8.313 15.478 11.133 1.00 98.00 103 THR A CA 1
ATOM 807 C C . THR A 1 103 ? -7.831 15.753 12.546 1.00 98.00 103 THR A C 1
ATOM 809 O O . THR A 1 103 ? -7.990 16.859 13.044 1.00 98.00 103 THR A O 1
ATOM 812 N N . VAL A 1 104 ? -7.194 14.775 13.190 1.00 98.31 104 VAL A N 1
ATOM 813 C CA . VAL A 1 104 ? -6.472 15.020 14.447 1.00 98.31 104 VAL A CA 1
ATOM 814 C C . VAL A 1 104 ? -5.172 15.754 14.135 1.00 98.31 104 VAL A C 1
ATOM 816 O O . VAL A 1 104 ? -4.355 15.245 13.365 1.00 98.31 104 VAL A O 1
ATOM 819 N N . VAL A 1 105 ? -4.984 16.932 14.729 1.00 98.06 105 VAL A N 1
ATOM 820 C CA . VAL A 1 105 ? -3.820 17.805 14.494 1.00 98.06 105 VAL A CA 1
ATOM 821 C C . VAL A 1 105 ? -2.859 17.845 15.678 1.00 98.06 105 VAL A C 1
ATOM 823 O O . VAL A 1 105 ? -1.661 18.032 15.471 1.00 98.06 105 VAL A O 1
ATOM 826 N N . ALA A 1 106 ? -3.346 17.611 16.900 1.00 97.56 106 ALA A N 1
ATOM 827 C CA . ALA A 1 106 ? -2.497 17.523 18.083 1.00 97.56 106 ALA A CA 1
ATOM 828 C C . ALA A 1 106 ? -3.028 16.523 19.116 1.00 97.56 106 ALA A C 1
ATOM 830 O O . ALA A 1 106 ? -4.224 16.237 19.205 1.00 97.56 106 ALA A O 1
ATOM 831 N N . LEU A 1 107 ? -2.088 15.994 19.895 1.00 96.25 107 LEU A N 1
ATOM 832 C CA . LEU A 1 107 ? -2.294 15.037 20.972 1.00 96.25 107 LEU A CA 1
ATOM 833 C C . LEU A 1 107 ? -1.369 15.422 22.122 1.00 96.25 107 LEU A C 1
ATOM 835 O O . LEU A 1 107 ? -0.148 15.328 21.994 1.00 96.25 107 LEU A O 1
ATOM 839 N N . GLU A 1 108 ? -1.948 15.855 23.236 1.00 95.38 108 GLU A N 1
ATOM 840 C CA . GLU A 1 108 ? -1.196 16.298 24.408 1.00 95.38 108 GLU A CA 1
ATOM 841 C C . GLU A 1 108 ? -1.654 15.535 25.656 1.00 95.38 108 GLU A C 1
ATOM 843 O O . GLU A 1 108 ? -2.859 15.377 25.854 1.00 95.38 108 GLU A O 1
ATOM 848 N N . PRO A 1 109 ? -0.738 15.063 26.520 1.00 94.56 109 PRO A N 1
ATOM 849 C CA . PRO A 1 109 ? -1.136 14.557 27.828 1.00 94.56 109 PRO A CA 1
ATOM 850 C C . PRO A 1 109 ? -1.715 15.706 28.665 1.00 94.56 109 PRO A C 1
ATOM 852 O O . PRO A 1 109 ? -1.173 16.814 28.633 1.00 94.56 109 PRO A O 1
ATOM 855 N N . GLU A 1 110 ? -2.775 15.447 29.436 1.00 90.94 110 GLU A N 1
ATOM 856 C CA . GLU A 1 110 ? -3.358 16.455 30.340 1.00 90.94 110 GLU A CA 1
ATOM 857 C C . GLU A 1 110 ? -2.323 16.959 31.357 1.00 90.94 110 GLU A C 1
ATOM 859 O O . GLU A 1 110 ? -2.213 18.161 31.597 1.00 90.94 110 GLU A O 1
ATOM 864 N N . GLU A 1 111 ? -1.514 16.050 31.908 1.00 89.31 111 GLU A N 1
ATOM 865 C CA . GLU A 1 111 ? -0.415 16.372 32.819 1.00 89.31 111 GLU A CA 1
ATOM 866 C C . GLU A 1 111 ? 0.917 15.821 32.289 1.00 89.31 111 GLU A C 1
ATOM 868 O O . GLU A 1 111 ? 1.190 14.618 32.314 1.00 89.31 111 GLU A O 1
ATOM 873 N N . ARG A 1 112 ? 1.804 16.709 31.823 1.00 84.25 112 ARG A N 1
ATOM 874 C CA . ARG A 1 112 ? 3.137 16.306 31.347 1.00 84.25 112 ARG A CA 1
ATOM 875 C C . ARG A 1 112 ? 3.948 15.651 32.471 1.00 84.25 112 ARG A C 1
ATOM 877 O O . ARG A 1 112 ? 4.079 16.205 33.556 1.00 84.25 112 ARG A O 1
ATOM 884 N N . GLY A 1 113 ? 4.562 14.506 32.171 1.00 78.81 113 GLY A N 1
ATOM 885 C CA . GLY A 1 113 ? 5.437 13.782 33.102 1.00 78.81 113 GLY A CA 1
ATOM 886 C C . GLY A 1 113 ? 4.728 12.746 33.978 1.00 78.81 113 GLY A C 1
ATOM 887 O O . GLY A 1 113 ? 5.401 12.059 34.744 1.00 78.81 113 GLY A O 1
ATOM 888 N N . ARG A 1 114 ? 3.407 12.584 33.838 1.00 80.00 114 ARG A N 1
ATOM 889 C CA . ARG A 1 114 ? 2.641 11.504 34.470 1.00 80.00 114 ARG A CA 1
ATOM 890 C C . ARG A 1 114 ? 2.198 10.470 33.446 1.00 80.00 114 ARG A C 1
ATOM 892 O O . ARG A 1 114 ? 1.764 10.816 32.354 1.00 80.00 114 ARG A O 1
ATOM 899 N N . SER A 1 115 ? 2.314 9.195 33.802 1.00 73.31 115 SER A N 1
ATOM 900 C CA . SER A 1 115 ? 1.909 8.073 32.946 1.00 73.31 115 SER A CA 1
ATOM 901 C C . SER A 1 115 ? 0.436 7.682 33.103 1.00 73.31 115 SER A C 1
ATOM 903 O O . SER A 1 115 ? -0.073 6.929 32.281 1.00 73.31 115 SER A O 1
ATOM 905 N N . ASP A 1 116 ? -0.244 8.177 34.139 1.00 79.75 116 ASP A N 1
ATOM 906 C CA . ASP A 1 116 ? -1.624 7.847 34.517 1.00 79.75 116 ASP A CA 1
ATOM 907 C C . ASP A 1 116 ? -2.627 8.974 34.205 1.00 79.75 116 ASP A C 1
ATOM 909 O O . ASP A 1 116 ? -3.690 9.060 34.818 1.00 79.75 116 ASP A O 1
ATOM 913 N N . THR A 1 117 ? -2.285 9.854 33.263 1.00 87.81 117 THR A N 1
ATOM 914 C CA . THR A 1 117 ? -3.104 11.007 32.867 1.00 87.81 117 THR A CA 1
ATOM 915 C C . THR A 1 117 ? -3.866 10.758 31.561 1.00 87.81 117 THR A C 1
ATOM 917 O O . THR A 1 117 ? -3.476 9.911 30.754 1.00 87.81 117 THR A O 1
ATOM 920 N N . GLY A 1 118 ? -4.959 11.500 31.357 1.00 94.31 118 GLY A N 1
ATOM 921 C CA . GLY A 1 118 ? -5.718 11.487 30.110 1.00 94.31 118 GLY A CA 1
ATOM 922 C C . GLY A 1 118 ? -5.013 12.251 28.985 1.00 94.31 118 GLY A C 1
ATOM 923 O O . GLY A 1 118 ? -3.909 12.776 29.135 1.00 94.31 118 GLY A O 1
ATOM 924 N N . TRP A 1 119 ? -5.685 12.341 27.845 1.00 96.81 119 TRP A N 1
ATOM 925 C CA . TRP A 1 119 ? -5.195 12.989 26.635 1.00 96.81 119 TRP A CA 1
ATOM 926 C C . TRP A 1 119 ? -6.174 14.052 26.160 1.00 96.81 119 TRP A C 1
ATOM 928 O O . TRP A 1 119 ? -7.383 13.824 26.102 1.00 96.81 119 TRP A O 1
ATOM 938 N N . VAL A 1 120 ? -5.639 15.195 25.752 1.00 97.50 120 VAL A N 1
ATOM 939 C CA . VAL A 1 120 ? -6.362 16.218 25.004 1.00 97.50 120 VAL A CA 1
ATOM 940 C C . VAL A 1 120 ? -6.065 16.010 23.525 1.00 97.50 120 VAL A C 1
ATOM 942 O O . VAL A 1 120 ? -4.913 16.079 23.095 1.00 97.50 120 VAL A O 1
ATOM 945 N N . VAL A 1 121 ? -7.114 15.748 22.752 1.00 98.19 121 VAL A N 1
ATOM 946 C CA . VAL A 1 121 ? -7.053 15.627 21.294 1.00 98.19 121 VAL A CA 1
ATOM 947 C C . VAL A 1 121 ? -7.594 16.908 20.683 1.00 98.19 121 VAL A C 1
ATOM 949 O O . VAL A 1 121 ? -8.692 17.340 21.039 1.00 98.19 121 VAL A O 1
ATOM 952 N N . GLU A 1 122 ? -6.834 17.491 19.764 1.00 98.44 122 GLU A N 1
ATOM 953 C CA . GLU A 1 122 ? -7.236 18.654 18.974 1.00 98.44 122 GLU A CA 1
ATOM 954 C C . GLU A 1 122 ? -7.497 18.244 17.528 1.00 98.44 122 GLU A C 1
ATOM 956 O O . GLU A 1 122 ? -6.713 17.493 16.932 1.00 98.44 122 GLU A O 1
ATOM 961 N N . THR A 1 123 ? -8.596 18.741 16.971 1.00 98.38 123 THR A N 1
ATOM 962 C CA . THR A 1 123 ? -8.999 18.516 15.582 1.00 98.38 123 THR A CA 1
ATOM 963 C C . THR A 1 123 ? -8.825 19.768 14.724 1.00 98.38 123 THR A C 1
ATOM 965 O O . THR A 1 123 ? -8.641 20.871 15.230 1.00 98.38 123 THR A O 1
ATOM 968 N N . ASP A 1 124 ? -8.846 19.601 13.405 1.00 97.38 124 ASP A N 1
ATOM 969 C CA . ASP A 1 124 ? -8.612 20.656 12.410 1.00 97.38 124 ASP A CA 1
ATOM 970 C C . ASP A 1 124 ? -9.649 21.790 12.406 1.00 97.38 124 ASP A C 1
ATOM 972 O O . ASP A 1 124 ? -9.359 22.882 11.920 1.00 97.38 124 ASP A O 1
ATOM 976 N N . ASP A 1 125 ? -10.825 21.572 12.991 1.00 95.56 125 ASP A N 1
ATOM 977 C CA . ASP A 1 125 ? -11.831 22.606 13.269 1.00 95.56 125 ASP A CA 1
ATOM 978 C C . ASP A 1 125 ? -11.555 23.409 14.561 1.00 95.56 125 ASP A C 1
ATOM 980 O O . ASP A 1 125 ? -12.349 24.273 14.937 1.00 95.56 125 ASP A O 1
ATOM 984 N N . GLY A 1 126 ? -10.446 23.127 15.252 1.00 96.25 126 GLY A N 1
ATOM 985 C CA . GLY A 1 126 ? -10.063 23.733 16.527 1.00 96.25 126 GLY A CA 1
ATOM 986 C C . GLY A 1 126 ? -10.785 23.148 17.745 1.00 96.25 126 GLY A C 1
ATOM 987 O O . GLY A 1 126 ? -10.572 23.622 18.865 1.00 96.25 126 GLY A O 1
ATOM 988 N N . ALA A 1 127 ? -11.637 22.129 17.574 1.00 96.62 127 ALA A N 1
ATOM 989 C CA . ALA A 1 127 ? -12.269 21.469 18.707 1.00 96.62 127 ALA A CA 1
ATOM 990 C C . ALA A 1 127 ? -11.227 20.691 19.524 1.00 96.62 127 ALA A C 1
ATOM 992 O O . ALA A 1 127 ? -10.357 20.003 18.990 1.00 96.62 127 ALA A O 1
ATOM 993 N N . ARG A 1 128 ? -11.337 20.792 20.851 1.00 97.44 128 ARG A N 1
ATOM 994 C CA . ARG A 1 128 ? -10.486 20.072 21.801 1.00 97.44 128 ARG A CA 1
ATOM 995 C C . ARG A 1 128 ? -11.355 19.204 22.692 1.00 97.44 128 ARG A C 1
ATOM 997 O O . ARG A 1 128 ? -12.322 19.689 23.279 1.00 97.44 128 ARG A O 1
ATOM 1004 N N . ALA A 1 129 ? -11.010 17.928 22.799 1.00 97.56 129 ALA A N 1
ATOM 1005 C CA . ALA A 1 129 ? -11.749 16.968 23.606 1.00 97.56 129 ALA A CA 1
ATOM 1006 C C . ALA A 1 129 ? -10.803 16.106 24.444 1.00 97.56 129 ALA A C 1
ATOM 1008 O O . ALA A 1 129 ? -9.743 15.683 23.982 1.00 97.56 129 ALA A O 1
ATOM 1009 N N . ARG A 1 130 ? -11.219 15.842 25.685 1.00 96.81 130 ARG A N 1
ATOM 1010 C CA . ARG A 1 130 ? -10.530 14.941 26.610 1.00 96.81 130 ARG A CA 1
ATOM 1011 C C . ARG A 1 130 ? -10.924 13.488 26.349 1.00 96.81 130 ARG A C 1
ATOM 1013 O O . ARG A 1 130 ? -12.115 13.182 26.221 1.00 96.81 130 ARG A O 1
ATOM 1020 N N . TYR A 1 131 ? -9.928 12.612 26.385 1.00 97.50 131 TYR A N 1
ATOM 1021 C CA . TYR A 1 131 ? -10.057 11.159 26.357 1.00 97.50 131 TYR A CA 1
ATOM 1022 C C . TYR A 1 131 ? -9.200 10.546 27.460 1.00 97.50 131 TYR A C 1
ATOM 1024 O O . TYR A 1 131 ? -8.159 11.082 27.822 1.00 97.50 131 TYR A O 1
ATOM 1032 N N . ASP A 1 132 ? -9.619 9.407 27.992 1.00 96.50 132 ASP A N 1
ATOM 1033 C CA . ASP A 1 132 ? -8.837 8.687 28.998 1.00 96.50 132 ASP A CA 1
ATOM 1034 C C . ASP A 1 132 ? -7.687 7.894 28.344 1.00 96.50 132 ASP A C 1
ATOM 1036 O O . ASP A 1 132 ? -6.652 7.667 28.964 1.00 96.50 132 ASP A O 1
ATOM 1040 N N . ALA A 1 133 ? -7.855 7.480 27.083 1.00 96.00 133 ALA A N 1
ATOM 1041 C CA . ALA A 1 133 ? -6.837 6.789 26.296 1.00 96.00 133 ALA A CA 1
ATOM 1042 C C . ALA A 1 133 ? -6.967 7.108 24.801 1.00 96.00 133 ALA A C 1
ATOM 1044 O O . ALA A 1 133 ? -8.020 7.539 24.323 1.00 96.00 133 ALA A O 1
ATOM 1045 N N . VAL A 1 134 ? -5.890 6.859 24.054 1.00 97.50 134 VAL A N 1
ATOM 1046 C CA . VAL A 1 134 ? -5.827 7.098 22.609 1.00 97.50 134 VAL A CA 1
ATOM 1047 C C . VAL A 1 134 ? -5.178 5.907 21.916 1.00 97.50 134 VAL A C 1
ATOM 1049 O O . VAL A 1 134 ? -4.113 5.445 22.322 1.00 97.50 134 VAL A O 1
ATOM 1052 N N . VAL A 1 135 ? -5.799 5.437 20.838 1.00 98.25 135 VAL A N 1
ATOM 1053 C CA . VAL A 1 135 ? -5.233 4.446 19.921 1.00 98.25 135 VAL A CA 1
ATOM 1054 C C . VAL A 1 135 ? -4.816 5.138 18.629 1.00 98.25 135 VAL A C 1
ATOM 1056 O O . VAL A 1 135 ? -5.637 5.743 17.941 1.00 98.25 135 VAL A O 1
ATOM 1059 N N . ILE A 1 136 ? -3.539 5.015 18.270 1.00 97.88 136 ILE A N 1
ATOM 1060 C CA . ILE A 1 136 ? -3.004 5.550 17.015 1.00 97.88 136 ILE A CA 1
ATOM 1061 C C . ILE A 1 136 ? -3.137 4.494 15.914 1.00 97.88 136 ILE A C 1
ATOM 1063 O O . ILE A 1 136 ? -2.424 3.492 15.911 1.00 97.88 136 ILE A O 1
ATOM 1067 N N . ALA A 1 137 ? -4.048 4.730 14.968 1.00 97.62 137 ALA A N 1
ATOM 1068 C CA . ALA A 1 137 ? -4.352 3.841 13.844 1.00 97.62 137 ALA A CA 1
ATOM 1069 C C . ALA A 1 137 ? -4.291 4.570 12.480 1.00 97.62 137 ALA A C 1
ATOM 1071 O O . ALA A 1 137 ? -4.962 4.189 11.519 1.00 97.62 137 ALA A O 1
ATOM 1072 N N . ASN A 1 138 ? -3.455 5.610 12.383 1.00 94.50 138 ASN A N 1
ATOM 1073 C CA . ASN A 1 138 ? -3.348 6.520 11.233 1.00 94.50 138 ASN A CA 1
ATOM 1074 C C . ASN A 1 138 ? -2.613 5.928 10.010 1.00 94.50 138 ASN A C 1
ATOM 1076 O O . ASN A 1 138 ? -2.654 6.504 8.922 1.00 94.50 138 ASN A O 1
ATOM 1080 N N . GLY A 1 139 ? -1.966 4.770 10.171 1.00 92.12 139 GLY A N 1
ATOM 1081 C CA . GLY A 1 139 ? -1.220 4.081 9.117 1.00 92.12 139 GLY A CA 1
ATOM 1082 C C . GLY A 1 139 ? 0.172 4.671 8.853 1.00 92.12 139 GLY A C 1
ATOM 1083 O O . GLY A 1 139 ? 0.465 5.810 9.194 1.00 92.12 139 GLY A O 1
ATOM 1084 N N . HIS A 1 140 ? 1.045 3.878 8.225 1.00 91.06 140 HIS A N 1
ATOM 1085 C CA . HIS A 1 140 ? 2.458 4.230 7.989 1.00 91.06 140 HIS A CA 1
ATOM 1086 C C . HIS A 1 140 ? 2.834 4.374 6.501 1.00 91.06 140 HIS A C 1
ATOM 1088 O O . HIS A 1 140 ? 3.971 4.695 6.189 1.00 91.06 140 HIS A O 1
ATOM 1094 N N . ASN A 1 141 ? 1.889 4.159 5.576 1.00 87.75 141 ASN A N 1
ATOM 1095 C CA . ASN A 1 141 ? 2.125 4.199 4.120 1.00 87.75 141 ASN A CA 1
ATOM 1096 C C . ASN A 1 141 ? 1.541 5.456 3.449 1.00 87.75 141 ASN A C 1
ATOM 1098 O O . ASN A 1 141 ? 1.289 5.465 2.244 1.00 87.75 141 ASN A O 1
ATOM 1102 N N . HIS A 1 142 ? 1.245 6.503 4.225 1.00 85.44 142 HIS A N 1
ATOM 1103 C CA . HIS A 1 142 ? 0.600 7.710 3.707 1.00 85.44 142 HIS A CA 1
ATOM 1104 C C . HIS A 1 142 ? 1.607 8.731 3.164 1.00 85.44 142 HIS A C 1
ATOM 1106 O O . HIS A 1 142 ? 1.375 9.285 2.087 1.00 85.44 142 HIS A O 1
ATOM 1112 N N . GLU A 1 143 ? 2.683 9.002 3.904 1.00 90.12 143 GLU A N 1
ATOM 1113 C CA . GLU A 1 143 ? 3.687 10.001 3.544 1.00 90.12 143 GLU A CA 1
ATOM 1114 C C . GLU A 1 143 ? 4.813 9.359 2.720 1.00 90.12 143 GLU A C 1
ATOM 1116 O O . GLU A 1 143 ? 5.474 8.432 3.192 1.00 90.12 143 GLU A O 1
ATOM 1121 N N . PRO A 1 144 ? 5.013 9.789 1.466 1.00 92.94 144 PRO A N 1
ATOM 1122 C CA . PRO A 1 144 ? 5.998 9.171 0.597 1.00 92.94 144 PRO A CA 1
ATOM 1123 C C . PRO A 1 144 ? 7.416 9.651 0.917 1.00 92.94 144 PRO A C 1
ATOM 1125 O O . PRO A 1 144 ? 7.697 10.849 0.926 1.00 92.94 144 PRO A O 1
ATOM 1128 N N . ARG A 1 145 ? 8.349 8.709 1.070 1.00 93.06 145 ARG A N 1
ATOM 1129 C CA . ARG A 1 145 ? 9.777 9.019 1.188 1.00 93.06 145 ARG A CA 1
ATOM 1130 C C . ARG A 1 145 ? 10.366 9.281 -0.196 1.00 93.06 145 ARG A C 1
ATOM 1132 O O . ARG A 1 145 ? 10.804 8.359 -0.878 1.00 93.06 145 ARG A O 1
ATOM 1139 N N . ARG A 1 146 ? 10.378 10.548 -0.608 1.00 93.00 146 ARG A N 1
ATOM 1140 C CA . ARG A 1 146 ? 10.945 10.947 -1.900 1.00 93.00 146 ARG A CA 1
ATOM 1141 C C . ARG A 1 146 ? 12.476 10.858 -1.871 1.00 93.00 146 ARG A C 1
ATOM 1143 O O . ARG A 1 146 ? 13.080 11.341 -0.913 1.00 93.00 146 ARG A O 1
ATOM 1150 N N . PRO A 1 147 ? 13.101 10.218 -2.872 1.00 93.19 147 PRO A N 1
ATOM 1151 C CA . PRO A 1 147 ? 14.546 10.247 -3.014 1.00 93.19 147 PRO A CA 1
ATOM 1152 C C . PRO A 1 147 ? 15.006 11.650 -3.413 1.00 93.19 147 PRO A C 1
ATOM 1154 O O . PRO A 1 147 ? 14.312 12.350 -4.147 1.00 93.19 147 PRO A O 1
ATOM 1157 N N . ASP A 1 148 ? 16.183 12.022 -2.926 1.00 93.69 148 ASP A N 1
ATOM 1158 C CA . ASP A 1 148 ? 16.884 13.244 -3.304 1.00 93.69 148 ASP A CA 1
ATOM 1159 C C . ASP A 1 148 ? 18.113 12.832 -4.118 1.00 93.69 148 ASP A C 1
ATOM 1161 O O . ASP A 1 148 ? 19.110 12.354 -3.568 1.00 93.69 148 ASP A O 1
ATOM 1165 N N . TRP A 1 149 ? 17.982 12.883 -5.444 1.00 96.25 149 TRP A N 1
ATOM 1166 C CA . TRP A 1 149 ? 19.070 12.575 -6.368 1.00 96.25 149 TRP A CA 1
ATOM 1167 C C . TRP A 1 149 ? 19.663 13.876 -6.903 1.00 96.25 149 TRP A C 1
ATOM 1169 O O . TRP A 1 149 ? 18.904 14.756 -7.306 1.00 96.25 149 TRP A O 1
ATOM 1179 N N . PRO A 1 150 ? 20.998 13.998 -6.990 1.00 97.50 150 PRO A N 1
ATOM 1180 C CA . PRO A 1 150 ? 21.614 15.167 -7.598 1.00 97.50 150 PRO A CA 1
ATOM 1181 C C . PRO A 1 150 ? 21.179 15.349 -9.060 1.00 97.50 150 PRO A C 1
ATOM 1183 O O . PRO A 1 150 ? 20.975 14.370 -9.781 1.00 97.50 150 PRO A O 1
ATOM 1186 N N . GLY A 1 151 ? 21.150 16.599 -9.526 1.00 97.00 151 GLY A N 1
ATOM 1187 C CA . GLY A 1 151 ? 20.808 16.948 -10.908 1.00 97.00 151 GLY A CA 1
ATOM 1188 C C . GLY A 1 151 ? 19.318 17.206 -11.129 1.00 97.00 151 GLY A C 1
ATOM 1189 O O . GLY A 1 151 ? 18.556 17.360 -10.182 1.00 97.00 151 GLY A O 1
ATOM 1190 N N . GLU A 1 152 ? 18.924 17.281 -12.397 1.00 96.75 152 GLU A N 1
ATOM 1191 C CA . GLU A 1 152 ? 17.559 17.606 -12.821 1.00 96.75 152 GLU A CA 1
ATOM 1192 C C . GLU A 1 152 ? 17.078 16.562 -13.831 1.00 96.75 152 GLU A C 1
ATOM 1194 O O . GLU A 1 152 ? 17.879 16.015 -14.596 1.00 96.75 152 GLU A O 1
ATOM 1199 N N . PHE A 1 153 ? 15.781 16.255 -13.799 1.00 97.62 153 PHE A N 1
ATOM 1200 C CA . PHE A 1 153 ? 15.141 15.320 -14.718 1.00 97.62 153 PHE A CA 1
ATOM 1201 C C . PHE A 1 153 ? 14.041 16.039 -15.495 1.00 97.62 153 PHE A C 1
ATOM 1203 O O . PHE A 1 153 ? 13.103 16.562 -14.896 1.00 97.62 153 PHE A O 1
ATOM 1210 N N . ASP A 1 154 ? 14.154 16.028 -16.822 1.00 96.69 154 ASP A N 1
ATOM 1211 C CA . ASP A 1 154 ? 13.253 16.749 -17.734 1.00 96.69 154 ASP A CA 1
ATOM 1212 C C . ASP A 1 154 ? 11.966 15.958 -18.029 1.00 96.69 154 ASP A C 1
ATOM 1214 O O . ASP A 1 154 ? 10.993 16.492 -18.565 1.00 96.69 154 ASP A O 1
ATOM 1218 N N . GLY A 1 155 ? 11.969 14.656 -17.723 1.00 96.19 155 GLY A N 1
ATOM 1219 C CA . GLY A 1 155 ? 10.846 13.755 -17.951 1.00 96.19 155 GLY A CA 1
ATOM 1220 C C . GLY A 1 155 ? 9.790 13.787 -16.843 1.00 96.19 155 GLY A C 1
ATOM 1221 O O . GLY A 1 155 ? 9.780 14.619 -15.939 1.00 96.19 155 GLY A O 1
ATOM 1222 N N . THR A 1 156 ? 8.869 12.824 -16.890 1.00 97.62 156 THR A N 1
ATOM 1223 C CA . THR A 1 156 ? 7.823 12.698 -15.865 1.00 97.62 156 THR A CA 1
ATOM 1224 C C . THR A 1 156 ? 8.355 11.957 -14.645 1.00 97.62 156 THR A C 1
ATOM 1226 O O . THR A 1 156 ? 8.641 10.764 -14.726 1.00 97.62 156 THR A O 1
ATOM 1229 N N . PHE A 1 157 ? 8.445 12.632 -13.502 1.00 97.12 157 PHE A N 1
ATOM 1230 C CA . PHE A 1 157 ? 8.775 12.004 -12.224 1.00 97.12 157 PHE A CA 1
ATOM 1231 C C . PHE A 1 157 ? 7.524 11.791 -11.367 1.00 97.12 157 PHE A C 1
ATOM 1233 O O . PHE A 1 157 ? 6.764 12.730 -11.129 1.00 97.12 157 PHE A O 1
ATOM 1240 N N . ILE A 1 158 ? 7.326 10.568 -10.868 1.00 97.06 158 ILE A N 1
ATOM 1241 C CA . ILE A 1 158 ? 6.269 10.241 -9.903 1.00 97.06 158 ILE A CA 1
ATOM 1242 C C . ILE A 1 158 ? 6.798 9.343 -8.781 1.00 97.06 158 ILE A C 1
ATOM 1244 O O . ILE A 1 158 ? 7.757 8.593 -8.947 1.00 97.06 158 ILE A O 1
ATOM 1248 N N . HIS A 1 159 ? 6.132 9.367 -7.630 1.00 96.94 159 HIS A N 1
ATOM 1249 C CA . HIS A 1 159 ? 6.312 8.348 -6.597 1.00 96.94 159 HIS A CA 1
ATOM 1250 C C . HIS A 1 159 ? 5.213 7.283 -6.715 1.00 96.94 159 HIS A C 1
ATOM 1252 O O . HIS A 1 159 ? 4.111 7.568 -7.180 1.00 96.94 159 HIS A O 1
ATOM 1258 N N . SER A 1 160 ? 5.459 6.066 -6.230 1.00 96.38 160 SER A N 1
ATOM 1259 C CA . SER A 1 160 ? 4.486 4.962 -6.223 1.00 96.38 160 SER A CA 1
ATOM 1260 C C . SER A 1 160 ? 3.157 5.332 -5.544 1.00 96.38 160 SER A C 1
ATOM 1262 O O . SER A 1 160 ? 2.090 4.905 -5.968 1.00 96.38 160 SER A O 1
ATOM 1264 N N . ALA A 1 161 ? 3.210 6.208 -4.540 1.00 94.50 161 ALA A N 1
ATOM 1265 C CA . ALA A 1 161 ? 2.041 6.788 -3.865 1.00 94.50 161 ALA A CA 1
ATOM 1266 C C . ALA A 1 161 ? 1.102 7.579 -4.803 1.00 94.50 161 ALA A C 1
ATOM 1268 O O . ALA A 1 161 ? -0.102 7.664 -4.535 1.00 94.50 161 ALA A O 1
ATOM 1269 N N . ASP A 1 162 ? 1.634 8.121 -5.900 1.00 94.12 162 ASP A N 1
ATOM 1270 C CA . ASP A 1 162 ? 0.917 8.921 -6.898 1.00 94.12 162 ASP A CA 1
ATOM 1271 C C . ASP A 1 162 ? 0.476 8.070 -8.111 1.00 94.12 162 ASP A C 1
ATOM 1273 O O . ASP A 1 162 ? -0.384 8.481 -8.889 1.00 94.12 162 ASP A O 1
ATOM 1277 N N . TYR A 1 163 ? 0.997 6.844 -8.245 1.00 96.25 163 TYR A N 1
ATOM 1278 C CA . TYR A 1 163 ? 0.649 5.908 -9.316 1.00 96.25 163 TYR A CA 1
ATOM 1279 C C . TYR A 1 163 ? -0.792 5.382 -9.192 1.00 96.25 163 TYR A C 1
ATOM 1281 O O . TYR A 1 163 ? -1.253 5.044 -8.099 1.00 96.25 163 TYR A O 1
ATOM 1289 N N . ARG A 1 164 ? -1.521 5.275 -10.312 1.00 95.81 164 ARG A N 1
ATOM 1290 C CA . ARG A 1 164 ? -2.912 4.768 -10.332 1.00 95.81 164 ARG A CA 1
ATOM 1291 C C . ARG A 1 164 ? -3.172 3.740 -11.425 1.00 95.81 164 ARG A C 1
ATOM 1293 O O . ARG A 1 164 ? -3.829 2.736 -11.148 1.00 95.81 164 ARG A O 1
ATOM 1300 N N . THR A 1 165 ? -2.693 4.002 -12.636 1.00 97.06 165 THR A N 1
ATOM 1301 C CA . THR A 1 165 ? -2.882 3.165 -13.827 1.00 97.06 165 THR A CA 1
ATOM 1302 C C . THR A 1 165 ? -1.632 3.212 -14.710 1.00 97.06 165 THR A C 1
ATOM 1304 O O . THR A 1 165 ? -0.868 4.176 -14.630 1.00 97.06 165 THR A O 1
ATOM 1307 N N . PRO A 1 166 ? -1.410 2.211 -15.579 1.00 97.06 166 PRO A N 1
ATOM 1308 C CA . PRO A 1 166 ? -0.233 2.161 -16.444 1.00 97.06 166 PRO A CA 1
ATOM 1309 C C . PRO A 1 166 ? -0.318 3.082 -17.669 1.00 97.06 166 PRO A C 1
ATOM 1311 O O . PRO A 1 166 ? 0.599 3.081 -18.483 1.00 97.06 166 PRO A O 1
ATOM 1314 N N . ASP A 1 167 ? -1.379 3.882 -17.816 1.00 96.88 167 ASP A N 1
ATOM 1315 C CA . ASP A 1 167 ? -1.600 4.729 -18.998 1.00 96.88 167 ASP A CA 1
ATOM 1316 C C . ASP A 1 167 ? -0.423 5.685 -19.255 1.00 96.88 167 ASP A C 1
ATOM 1318 O O . ASP A 1 167 ? -0.028 5.903 -20.399 1.00 96.88 167 ASP A O 1
ATOM 1322 N N . LEU A 1 168 ? 0.204 6.191 -18.185 1.00 95.38 168 LEU A N 1
ATOM 1323 C CA . LEU A 1 168 ? 1.358 7.090 -18.275 1.00 95.38 168 LEU A CA 1
ATOM 1324 C C . LEU A 1 168 ? 2.641 6.411 -18.798 1.00 95.38 168 LEU A C 1
ATOM 1326 O O . LEU A 1 168 ? 3.608 7.090 -19.133 1.00 95.38 168 LEU A O 1
ATOM 1330 N N . PHE A 1 169 ? 2.657 5.078 -18.872 1.00 98.31 169 PHE A N 1
ATOM 1331 C CA . PHE A 1 169 ? 3.795 4.282 -19.327 1.00 98.31 169 PHE A CA 1
ATOM 1332 C C . PHE A 1 169 ? 3.707 3.887 -20.803 1.00 98.31 169 PHE A C 1
ATOM 1334 O O . PHE A 1 169 ? 4.707 3.429 -21.355 1.00 98.31 169 PHE A O 1
ATOM 1341 N N . ALA A 1 170 ? 2.545 4.037 -21.445 1.00 98.00 170 ALA A N 1
ATOM 1342 C CA . ALA A 1 170 ? 2.306 3.543 -22.798 1.00 98.00 170 ALA A CA 1
ATOM 1343 C C . ALA A 1 170 ? 3.324 4.103 -23.813 1.00 98.00 170 ALA A C 1
ATOM 1345 O O . ALA A 1 170 ? 3.466 5.316 -23.955 1.00 98.00 170 ALA A O 1
ATOM 1346 N N . ASP A 1 171 ? 4.044 3.207 -24.500 1.00 97.75 171 ASP A N 1
ATOM 1347 C CA . ASP A 1 171 ? 5.121 3.524 -25.461 1.00 97.75 171 ASP A CA 1
ATOM 1348 C C . ASP A 1 171 ? 6.240 4.455 -24.921 1.00 97.75 171 ASP A C 1
ATOM 1350 O O . ASP A 1 171 ? 6.959 5.112 -25.675 1.00 97.75 171 ASP A O 1
ATOM 1354 N N . ARG A 1 172 ? 6.437 4.495 -23.597 1.00 98.38 172 ARG A N 1
ATOM 1355 C CA . ARG A 1 172 ? 7.514 5.255 -22.939 1.00 98.38 172 ARG A CA 1
ATOM 1356 C C . ARG A 1 172 ? 8.667 4.361 -22.487 1.00 98.38 172 ARG A C 1
ATOM 1358 O O . ARG A 1 172 ? 8.521 3.145 -22.356 1.00 98.38 172 ARG A O 1
ATOM 1365 N N . ARG A 1 173 ? 9.826 4.968 -22.234 1.00 98.44 173 ARG A N 1
ATOM 1366 C CA . ARG A 1 173 ? 10.958 4.372 -21.511 1.00 98.44 173 ARG A CA 1
ATOM 1367 C C . ARG A 1 173 ? 10.774 4.652 -20.023 1.00 98.44 173 ARG A C 1
ATOM 1369 O O . ARG A 1 173 ? 10.840 5.806 -19.600 1.00 98.44 173 ARG A O 1
ATOM 1376 N N . VAL A 1 174 ? 10.504 3.609 -19.248 1.00 98.69 174 VAL A N 1
ATOM 1377 C CA . VAL A 1 174 ? 10.161 3.722 -17.826 1.00 98.69 174 VAL A CA 1
ATOM 1378 C C . VAL A 1 174 ? 11.294 3.172 -16.973 1.00 98.69 174 VAL A C 1
ATOM 1380 O O . VAL A 1 174 ? 11.689 2.019 -17.148 1.00 98.69 174 VAL A O 1
ATOM 1383 N N . LEU A 1 175 ? 11.777 3.968 -16.022 1.00 98.56 175 LEU A N 1
ATOM 1384 C CA . LEU A 1 175 ? 12.683 3.520 -14.970 1.00 98.56 175 LEU A CA 1
ATOM 1385 C C . LEU A 1 175 ? 11.924 3.488 -13.644 1.00 98.56 175 LEU A C 1
ATOM 1387 O O . LEU A 1 175 ? 11.497 4.525 -13.142 1.00 98.56 175 LEU A O 1
ATOM 1391 N N . VAL A 1 176 ? 11.765 2.298 -13.070 1.00 98.50 176 VAL A N 1
ATOM 1392 C CA . VAL A 1 176 ? 11.249 2.127 -11.707 1.00 98.50 176 VAL A CA 1
ATOM 1393 C C . VAL A 1 176 ? 12.431 1.960 -10.766 1.00 98.50 176 VAL A C 1
ATOM 1395 O O . VAL A 1 176 ? 13.277 1.100 -10.991 1.00 98.50 176 VAL A O 1
ATOM 1398 N N . VAL A 1 177 ? 12.503 2.768 -9.715 1.00 97.75 177 VAL A N 1
ATOM 1399 C CA . VAL A 1 177 ? 13.566 2.721 -8.711 1.00 97.75 177 VAL A CA 1
ATOM 1400 C C . VAL A 1 177 ? 13.010 2.159 -7.420 1.00 97.75 177 VAL A C 1
ATOM 1402 O O . VAL A 1 177 ? 12.104 2.746 -6.838 1.00 97.75 177 VAL A O 1
ATOM 1405 N N . GLY A 1 178 ? 13.583 1.043 -6.974 1.00 94.50 178 GLY A N 1
ATOM 1406 C CA . GLY A 1 178 ? 13.133 0.322 -5.792 1.00 94.50 178 GLY A CA 1
ATOM 1407 C C . GLY A 1 178 ? 12.388 -0.960 -6.151 1.00 94.50 178 GLY A C 1
ATOM 1408 O O . GLY A 1 178 ? 11.444 -0.979 -6.935 1.00 94.50 178 GLY A O 1
ATOM 1409 N N . ALA A 1 179 ? 12.816 -2.061 -5.538 1.00 91.19 179 ALA A N 1
ATOM 1410 C CA . ALA A 1 179 ? 12.215 -3.380 -5.707 1.00 91.19 179 ALA A CA 1
ATOM 1411 C C . ALA A 1 179 ? 11.398 -3.788 -4.472 1.00 91.19 179 ALA A C 1
ATOM 1413 O O . ALA A 1 179 ? 11.478 -4.920 -4.021 1.00 91.19 179 ALA A O 1
ATOM 1414 N N . GLY A 1 180 ? 10.617 -2.874 -3.891 1.00 91.75 180 GLY A N 1
ATOM 1415 C CA . GLY A 1 180 ? 9.545 -3.259 -2.963 1.00 91.75 180 GLY A CA 1
ATOM 1416 C C . GLY A 1 180 ? 8.385 -3.943 -3.701 1.00 91.75 180 GLY A C 1
ATOM 1417 O O . GLY A 1 180 ? 8.397 -4.030 -4.930 1.00 91.75 180 GLY A O 1
ATOM 1418 N N . ASN A 1 181 ? 7.343 -4.382 -2.981 1.00 92.50 181 ASN A N 1
ATOM 1419 C CA . ASN A 1 181 ? 6.143 -4.944 -3.626 1.00 92.50 181 ASN A CA 1
ATOM 1420 C C . ASN A 1 181 ? 5.527 -3.951 -4.633 1.00 92.50 181 ASN A C 1
ATOM 1422 O O . ASN A 1 181 ? 5.293 -4.328 -5.777 1.00 92.50 181 ASN A O 1
ATOM 1426 N N . SER A 1 182 ? 5.384 -2.672 -4.257 1.00 94.75 182 SER A N 1
ATOM 1427 C CA . SER A 1 182 ? 4.885 -1.621 -5.157 1.00 94.75 182 SER A CA 1
ATOM 1428 C C . SER A 1 182 ? 5.767 -1.443 -6.393 1.00 94.75 182 SER A C 1
ATOM 1430 O O . SER A 1 182 ? 5.261 -1.419 -7.508 1.00 94.75 182 SER A O 1
ATOM 1432 N N . GLY A 1 183 ? 7.091 -1.356 -6.221 1.00 96.19 183 GLY A N 1
ATOM 1433 C CA . GLY A 1 183 ? 8.016 -1.201 -7.346 1.00 96.19 183 GLY A CA 1
ATOM 1434 C C . GLY A 1 183 ? 7.977 -2.385 -8.311 1.00 96.19 183 GLY A C 1
ATOM 1435 O O . GLY A 1 183 ? 7.969 -2.198 -9.524 1.00 96.19 183 GLY A O 1
ATOM 1436 N N . CYS A 1 184 ? 7.860 -3.607 -7.788 1.00 95.69 184 CYS A N 1
ATOM 1437 C CA . CYS A 1 184 ? 7.754 -4.805 -8.618 1.00 95.69 184 CYS A CA 1
ATOM 1438 C C . CYS A 1 184 ? 6.428 -4.871 -9.382 1.00 95.69 184 CYS A C 1
ATOM 1440 O O . CYS A 1 184 ? 6.434 -5.205 -10.564 1.00 95.69 184 CYS A O 1
ATOM 1442 N N . ASP A 1 185 ? 5.308 -4.539 -8.741 1.00 96.44 185 ASP A N 1
ATOM 1443 C CA . ASP A 1 185 ? 3.999 -4.492 -9.398 1.00 96.44 185 ASP A CA 1
ATOM 1444 C C . ASP A 1 185 ? 3.959 -3.418 -10.489 1.00 96.44 185 ASP A C 1
ATOM 1446 O O . ASP A 1 185 ? 3.578 -3.706 -11.622 1.00 96.44 185 ASP A O 1
ATOM 1450 N N . ILE A 1 186 ? 4.437 -2.207 -10.184 1.00 97.94 186 ILE A N 1
ATOM 1451 C CA . ILE A 1 186 ? 4.495 -1.102 -11.147 1.00 97.94 186 ILE A CA 1
ATOM 1452 C C . ILE A 1 186 ? 5.413 -1.455 -12.322 1.00 97.94 186 ILE A C 1
ATOM 1454 O O . ILE A 1 186 ? 5.053 -1.200 -13.468 1.00 97.94 186 ILE A O 1
ATOM 1458 N N . ALA A 1 187 ? 6.572 -2.073 -12.073 1.00 98.00 187 ALA A N 1
ATOM 1459 C CA . ALA A 1 187 ? 7.468 -2.520 -13.138 1.00 98.00 187 ALA A CA 1
ATOM 1460 C C . ALA A 1 187 ? 6.820 -3.599 -14.021 1.00 98.00 187 ALA A C 1
ATOM 1462 O O . ALA A 1 187 ? 6.987 -3.576 -15.238 1.00 98.00 187 ALA A O 1
ATOM 1463 N N . VAL A 1 188 ? 6.051 -4.519 -13.432 1.00 97.19 188 VAL A N 1
ATOM 1464 C CA . VAL A 1 188 ? 5.281 -5.538 -14.162 1.00 97.19 188 VAL A CA 1
ATOM 1465 C C . VAL A 1 188 ? 4.183 -4.907 -15.022 1.00 97.19 188 VAL A C 1
ATOM 1467 O O . VAL A 1 188 ? 4.027 -5.294 -16.180 1.00 97.19 188 VAL A O 1
ATOM 1470 N N . GLU A 1 189 ? 3.445 -3.926 -14.500 1.00 97.69 189 GLU A N 1
ATOM 1471 C CA . GLU A 1 189 ? 2.431 -3.202 -15.276 1.00 97.69 189 GLU A CA 1
ATOM 1472 C C . GLU A 1 189 ? 3.055 -2.356 -16.390 1.00 97.69 189 GLU A C 1
ATOM 1474 O O . GLU A 1 189 ? 2.565 -2.365 -17.520 1.00 97.69 189 GLU A O 1
ATOM 1479 N N . ALA A 1 190 ? 4.172 -1.680 -16.110 1.00 98.19 190 ALA A N 1
ATOM 1480 C CA . ALA A 1 190 ? 4.934 -0.947 -17.113 1.00 98.19 190 ALA A CA 1
ATOM 1481 C C . ALA A 1 190 ? 5.415 -1.883 -18.229 1.00 98.19 190 ALA A C 1
ATOM 1483 O O . ALA A 1 190 ? 5.209 -1.584 -19.401 1.00 98.19 190 ALA A O 1
ATOM 1484 N N . ALA A 1 191 ? 5.952 -3.059 -17.898 1.00 97.81 191 ALA A N 1
ATOM 1485 C CA . ALA A 1 191 ? 6.457 -4.024 -18.876 1.00 97.81 191 ALA A CA 1
ATOM 1486 C C . ALA A 1 191 ? 5.404 -4.506 -19.889 1.00 97.81 191 ALA A C 1
ATOM 1488 O O . ALA A 1 191 ? 5.762 -4.950 -20.986 1.00 97.81 191 ALA A O 1
ATOM 1489 N N . ALA A 1 192 ? 4.117 -4.418 -19.548 1.00 96.88 192 ALA A N 1
ATOM 1490 C CA . ALA A 1 192 ? 3.025 -4.790 -20.439 1.00 96.88 192 ALA A CA 1
ATOM 1491 C C . ALA A 1 192 ? 2.729 -3.730 -21.518 1.00 96.88 192 ALA A C 1
ATOM 1493 O O . ALA A 1 192 ? 2.297 -4.097 -22.608 1.00 96.88 192 ALA A O 1
ATOM 1494 N N . VAL A 1 193 ? 2.969 -2.440 -21.247 1.00 97.88 193 VAL A N 1
ATOM 1495 C CA . VAL A 1 193 ? 2.529 -1.328 -22.123 1.00 97.88 193 VAL A CA 1
ATOM 1496 C C . VAL A 1 193 ? 3.650 -0.384 -22.570 1.00 97.88 193 VAL A C 1
ATOM 1498 O O . VAL A 1 193 ? 3.499 0.344 -23.551 1.00 97.88 193 VAL A O 1
ATOM 1501 N N . ALA A 1 194 ? 4.773 -0.375 -21.857 1.00 98.19 194 ALA A N 1
ATOM 1502 C CA . ALA A 1 194 ? 5.902 0.502 -22.116 1.00 98.19 194 ALA A CA 1
ATOM 1503 C C . ALA A 1 194 ? 6.736 0.024 -23.305 1.00 98.19 194 ALA A C 1
ATOM 1505 O O . ALA A 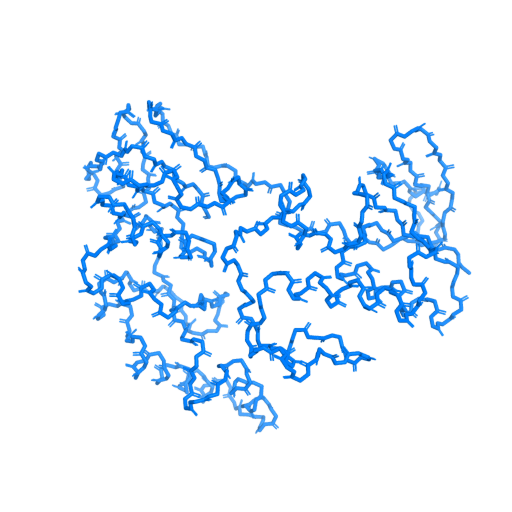1 194 ? 6.825 -1.175 -23.605 1.00 98.19 194 ALA A O 1
ATOM 1506 N N . ARG A 1 195 ? 7.423 0.975 -23.943 1.00 98.12 195 ARG A N 1
ATOM 1507 C CA . ARG A 1 195 ? 8.424 0.679 -24.972 1.00 98.12 195 ARG A CA 1
ATOM 1508 C C . ARG A 1 195 ? 9.578 -0.116 -24.370 1.00 98.12 195 ARG A C 1
ATOM 1510 O O . ARG A 1 195 ? 9.977 -1.142 -24.918 1.00 98.12 195 ARG A O 1
ATOM 1517 N N . ALA A 1 196 ? 10.070 0.346 -23.222 1.00 97.88 196 ALA A N 1
ATOM 1518 C CA . ALA A 1 196 ? 11.114 -0.305 -22.444 1.00 97.88 196 ALA A CA 1
ATOM 1519 C C . ALA A 1 196 ? 10.896 -0.057 -20.947 1.00 97.88 196 ALA A C 1
ATOM 1521 O O . ALA A 1 196 ? 10.474 1.030 -20.551 1.00 97.88 196 ALA A O 1
ATOM 1522 N N . THR A 1 197 ? 11.222 -1.050 -20.122 1.00 98.50 197 THR A N 1
ATOM 1523 C CA . THR A 1 197 ? 11.153 -0.942 -18.662 1.00 98.50 197 THR A CA 1
ATOM 1524 C C . THR A 1 197 ? 12.479 -1.361 -18.045 1.00 98.50 197 THR A C 1
ATOM 1526 O O . THR A 1 197 ? 12.992 -2.447 -18.322 1.00 98.50 197 THR A O 1
ATOM 1529 N N . ALA A 1 198 ? 13.020 -0.505 -17.187 1.00 98.19 198 ALA A N 1
ATOM 1530 C CA . ALA A 1 198 ? 14.166 -0.797 -16.344 1.00 98.19 198 ALA A CA 1
ATOM 1531 C C . ALA A 1 198 ? 13.748 -0.776 -14.867 1.00 98.19 198 ALA A C 1
ATOM 1533 O O . ALA A 1 198 ? 12.893 0.015 -14.464 1.00 98.19 198 ALA A O 1
ATOM 1534 N N . LEU A 1 199 ? 14.344 -1.661 -14.069 1.00 97.88 199 LEU A N 1
ATOM 1535 C CA . LEU A 1 199 ? 14.133 -1.746 -12.626 1.00 97.88 199 LEU A CA 1
ATOM 1536 C C . LEU A 1 199 ? 15.469 -1.524 -11.920 1.00 97.88 199 LEU A C 1
ATOM 1538 O O . LEU A 1 199 ? 16.339 -2.393 -11.938 1.00 97.88 199 LEU A O 1
ATOM 1542 N N . SER A 1 200 ? 15.624 -0.359 -11.305 1.00 96.94 200 SER A N 1
ATOM 1543 C CA . SER A 1 200 ? 16.806 0.006 -10.535 1.00 96.94 200 SER A CA 1
ATOM 1544 C C . SER A 1 200 ? 16.732 -0.573 -9.124 1.00 96.94 200 SER A C 1
ATOM 1546 O O . SER A 1 200 ? 15.723 -0.442 -8.419 1.00 96.94 200 SER A O 1
ATOM 1548 N N . MET A 1 201 ? 17.803 -1.259 -8.719 1.00 92.81 201 MET A N 1
ATOM 1549 C CA . MET A 1 201 ? 17.874 -2.000 -7.462 1.00 92.81 201 MET A CA 1
ATOM 1550 C C . MET A 1 201 ? 19.197 -1.726 -6.740 1.00 92.81 201 MET A C 1
ATOM 1552 O O . MET A 1 201 ? 20.269 -1.968 -7.282 1.00 92.81 201 MET A O 1
ATOM 1556 N N . ARG A 1 202 ? 19.125 -1.319 -5.465 1.00 89.00 202 ARG A N 1
ATOM 1557 C CA . ARG A 1 202 ? 20.307 -1.190 -4.583 1.00 89.00 202 ARG A CA 1
ATOM 1558 C C . ARG A 1 202 ? 20.930 -2.524 -4.188 1.00 89.00 202 ARG A C 1
ATOM 1560 O O . ARG A 1 202 ? 22.112 -2.596 -3.881 1.00 89.00 202 ARG A O 1
ATOM 1567 N N . ARG A 1 203 ? 20.099 -3.562 -4.117 1.00 86.38 203 ARG A N 1
ATOM 1568 C CA . ARG A 1 203 ? 20.467 -4.922 -3.716 1.00 86.38 203 ARG A CA 1
ATOM 1569 C C . ARG A 1 203 ? 19.506 -5.929 -4.330 1.00 86.38 203 ARG A C 1
ATOM 1571 O O . ARG A 1 203 ? 18.400 -5.558 -4.729 1.00 86.38 203 ARG A O 1
ATOM 1578 N N . GLY A 1 204 ? 19.905 -7.196 -4.348 1.00 85.94 204 GLY A N 1
ATOM 1579 C CA . GLY A 1 204 ? 19.028 -8.300 -4.721 1.00 85.94 204 GLY A CA 1
ATOM 1580 C C . GLY A 1 204 ? 17.954 -8.582 -3.672 1.00 85.94 204 GLY A C 1
ATOM 1581 O O . GLY A 1 204 ? 18.143 -8.342 -2.478 1.00 85.94 204 GLY A O 1
ATOM 1582 N N . TYR A 1 205 ? 16.833 -9.142 -4.120 1.00 86.69 205 TYR A N 1
ATOM 1583 C CA . TYR A 1 205 ? 15.744 -9.588 -3.254 1.00 86.69 205 TYR A CA 1
ATOM 1584 C C . TYR A 1 205 ? 15.279 -10.993 -3.618 1.00 86.69 205 TYR A C 1
ATOM 1586 O O . TYR A 1 205 ? 15.454 -11.465 -4.743 1.00 86.69 205 TYR A O 1
ATOM 1594 N N . HIS A 1 206 ? 14.669 -11.666 -2.645 1.00 86.19 206 HIS A N 1
ATOM 1595 C CA . HIS A 1 206 ? 14.002 -12.936 -2.885 1.00 86.19 206 HIS A CA 1
ATOM 1596 C C . HIS A 1 206 ? 12.571 -12.704 -3.364 1.00 86.19 206 HIS A C 1
ATOM 1598 O O . HIS A 1 206 ? 11.784 -12.032 -2.697 1.00 86.19 206 HIS A O 1
ATOM 1604 N N . TYR A 1 207 ? 12.238 -13.321 -4.495 1.00 86.06 207 TYR A N 1
ATOM 1605 C CA . TYR A 1 207 ? 10.909 -13.274 -5.094 1.00 86.06 207 TYR A CA 1
ATOM 1606 C C . TYR A 1 207 ? 10.179 -14.579 -4.816 1.00 86.06 207 TYR A C 1
ATOM 1608 O O . TYR A 1 207 ? 10.614 -15.655 -5.232 1.00 86.06 207 TYR A O 1
ATOM 1616 N N . VAL A 1 208 ? 9.075 -14.478 -4.089 1.00 86.06 208 VAL A N 1
ATOM 1617 C CA . VAL A 1 208 ? 8.252 -15.612 -3.683 1.00 86.06 208 VAL A CA 1
ATOM 1618 C C . VAL A 1 208 ? 7.020 -15.670 -4.595 1.00 86.06 208 VAL A C 1
ATOM 1620 O O . VAL A 1 208 ? 6.357 -14.647 -4.790 1.00 86.06 208 VAL A O 1
ATOM 1623 N N . PRO A 1 209 ? 6.693 -16.833 -5.188 1.00 87.44 209 PRO A N 1
ATOM 1624 C CA . PRO A 1 209 ? 5.482 -16.965 -5.991 1.00 87.44 209 PRO A CA 1
ATOM 1625 C C . PRO A 1 209 ? 4.236 -16.872 -5.102 1.00 87.44 209 PRO A C 1
ATOM 1627 O O . PRO A 1 209 ? 4.277 -17.271 -3.942 1.00 87.44 209 PRO A O 1
ATOM 1630 N N . LYS A 1 210 ? 3.104 -16.411 -5.654 1.00 88.12 210 LYS A N 1
ATOM 1631 C CA . LYS A 1 210 ? 1.828 -16.402 -4.913 1.00 88.12 210 LYS A CA 1
ATOM 1632 C C . LYS A 1 210 ? 1.351 -17.817 -4.583 1.00 88.12 210 LYS A C 1
ATOM 1634 O O . LYS A 1 210 ? 0.786 -18.043 -3.523 1.00 88.12 210 LYS A O 1
ATOM 1639 N N . TYR A 1 211 ? 1.621 -18.781 -5.459 1.00 88.62 211 TYR A N 1
ATOM 1640 C CA . TYR A 1 211 ? 1.192 -20.163 -5.272 1.00 88.62 211 TYR A CA 1
ATOM 1641 C C . TYR A 1 211 ? 2.379 -21.115 -5.172 1.00 88.62 211 TYR A C 1
ATOM 1643 O O . TYR A 1 211 ? 3.343 -21.021 -5.933 1.00 88.62 211 TYR A O 1
ATOM 1651 N N . LEU A 1 212 ? 2.264 -22.079 -4.264 1.00 86.25 212 LEU A N 1
ATOM 1652 C CA . LEU A 1 212 ? 3.159 -23.215 -4.115 1.00 86.25 212 LEU A CA 1
ATOM 1653 C C . LEU A 1 212 ? 2.309 -24.477 -3.954 1.00 86.25 212 LEU A C 1
ATOM 1655 O O . LEU A 1 212 ? 1.427 -24.526 -3.102 1.00 86.25 212 LEU A O 1
ATOM 1659 N N . LEU A 1 213 ? 2.557 -25.495 -4.785 1.00 84.75 213 LEU A N 1
ATOM 1660 C CA . LEU A 1 213 ? 1.782 -26.749 -4.789 1.00 84.75 213 LEU A CA 1
ATOM 1661 C C . LEU A 1 213 ? 0.258 -26.520 -4.915 1.00 84.75 213 LEU A C 1
ATOM 1663 O O . LEU A 1 213 ? -0.539 -27.188 -4.262 1.00 84.75 213 LEU A O 1
ATOM 1667 N N . GLY A 1 214 ? -0.144 -25.538 -5.731 1.00 86.38 214 GLY A N 1
ATOM 1668 C CA . GLY A 1 214 ? -1.553 -25.185 -5.949 1.00 86.38 214 GLY A CA 1
ATOM 1669 C C . GLY A 1 214 ? -2.229 -24.474 -4.773 1.00 86.38 214 GLY A C 1
ATOM 1670 O O . GLY A 1 214 ? -3.439 -24.288 -4.808 1.00 86.38 214 GLY A O 1
ATOM 1671 N N . ARG A 1 215 ? -1.475 -24.076 -3.740 1.00 89.44 215 ARG A N 1
ATOM 1672 C CA . ARG A 1 215 ? -1.986 -23.359 -2.564 1.00 89.44 215 ARG A CA 1
ATOM 1673 C C . ARG A 1 215 ? -1.317 -21.996 -2.403 1.00 89.44 215 ARG A C 1
ATOM 1675 O O . ARG A 1 215 ? -0.155 -21.859 -2.793 1.00 89.44 215 ARG A O 1
ATOM 1682 N N . PRO A 1 216 ? -2.002 -21.009 -1.807 1.00 92.00 216 PRO A N 1
ATOM 1683 C CA . PRO A 1 216 ? -1.386 -19.748 -1.410 1.00 92.00 216 PRO A CA 1
ATOM 1684 C C . PRO A 1 216 ? -0.138 -19.963 -0.545 1.00 92.00 216 PRO A C 1
ATOM 1686 O O . PRO A 1 216 ? -0.144 -20.764 0.395 1.00 92.00 216 PRO A O 1
ATOM 1689 N N . VAL A 1 217 ? 0.960 -19.287 -0.886 1.00 88.31 217 VAL A N 1
ATOM 1690 C CA . VAL A 1 217 ? 2.283 -19.553 -0.288 1.00 88.31 217 VAL A CA 1
ATOM 1691 C C . VAL A 1 217 ? 2.335 -19.263 1.212 1.00 88.31 217 VAL A C 1
ATOM 1693 O O . VAL A 1 217 ? 3.040 -19.933 1.966 1.00 88.31 217 VAL A O 1
ATOM 1696 N N . ASP A 1 218 ? 1.558 -18.287 1.657 1.00 89.00 218 ASP A N 1
ATOM 1697 C CA . ASP A 1 218 ? 1.421 -17.890 3.048 1.00 89.00 218 ASP A CA 1
ATOM 1698 C C . ASP A 1 218 ? 0.676 -18.951 3.869 1.00 89.00 218 ASP A C 1
ATOM 1700 O O . ASP A 1 218 ? 1.096 -19.251 4.980 1.00 89.00 218 ASP A O 1
ATOM 1704 N N . GLN A 1 219 ? -0.316 -19.636 3.293 1.00 89.88 219 GLN A N 1
ATOM 1705 C CA . GLN A 1 219 ? -0.952 -20.792 3.941 1.00 89.88 219 GLN A CA 1
ATOM 1706 C C . GLN A 1 219 ? -0.008 -21.993 4.042 1.00 89.88 219 GLN A C 1
ATOM 1708 O O . GLN A 1 219 ? -0.031 -22.719 5.034 1.00 89.88 219 GLN A O 1
ATOM 1713 N N . VAL A 1 220 ? 0.858 -22.206 3.043 1.00 85.44 220 VAL A N 1
ATOM 1714 C CA . VAL A 1 220 ? 1.916 -23.223 3.156 1.00 85.44 220 VAL A CA 1
ATOM 1715 C C . VAL A 1 220 ? 2.892 -22.846 4.274 1.00 85.44 220 VAL A C 1
ATOM 1717 O O . VAL A 1 220 ? 3.305 -23.714 5.040 1.00 85.44 220 VAL A O 1
ATOM 1720 N N . SER A 1 221 ? 3.231 -21.561 4.408 1.00 84.56 221 SER A N 1
ATOM 1721 C CA . SER A 1 221 ? 4.069 -21.071 5.507 1.00 84.56 221 SER A CA 1
ATOM 1722 C C . SER A 1 221 ? 3.413 -21.282 6.878 1.00 84.56 221 SER A C 1
ATOM 1724 O O . SER A 1 221 ? 4.083 -21.813 7.766 1.00 84.56 221 SER A O 1
ATOM 1726 N N . GLU A 1 222 ? 2.132 -20.948 7.050 1.00 85.19 222 GLU A N 1
ATOM 1727 C CA . GLU A 1 222 ? 1.379 -21.207 8.292 1.00 85.19 222 GLU A CA 1
ATOM 1728 C C . GLU A 1 222 ? 1.325 -22.698 8.623 1.00 85.19 222 GLU A C 1
ATOM 1730 O O . GLU A 1 222 ? 1.661 -23.099 9.732 1.00 85.19 222 GLU A O 1
ATOM 1735 N N . TRP A 1 223 ? 1.068 -23.556 7.635 1.00 84.25 223 TRP A N 1
ATOM 1736 C CA . TRP A 1 223 ? 1.107 -25.004 7.843 1.00 84.25 223 TRP A CA 1
ATOM 1737 C C . TRP A 1 223 ? 2.468 -25.491 8.377 1.00 84.25 223 TRP A C 1
ATOM 1739 O O . TRP A 1 223 ? 2.527 -26.363 9.245 1.00 84.25 223 TRP A O 1
ATOM 1749 N N . THR A 1 224 ? 3.587 -24.908 7.924 1.00 82.50 224 THR A N 1
ATOM 1750 C CA . THR A 1 224 ? 4.909 -25.242 8.494 1.00 82.50 224 THR A CA 1
ATOM 1751 C C . THR A 1 224 ? 5.102 -24.752 9.932 1.00 82.50 224 THR A C 1
ATOM 1753 O O . THR A 1 224 ? 5.888 -25.354 10.671 1.00 82.50 224 THR A O 1
ATOM 1756 N N . LEU A 1 225 ? 4.421 -23.670 10.326 1.00 83.62 225 LEU A N 1
ATOM 1757 C CA . LEU A 1 225 ? 4.413 -23.154 11.696 1.00 83.62 225 LEU A CA 1
ATOM 1758 C C . LEU A 1 225 ? 3.577 -24.046 12.616 1.00 83.62 225 LEU A C 1
ATOM 1760 O O . LEU A 1 225 ? 4.055 -24.396 13.695 1.00 83.62 225 LEU A O 1
ATOM 1764 N N . ASP A 1 226 ? 2.406 -24.488 12.161 1.00 86.75 226 ASP A N 1
ATOM 1765 C CA . ASP A 1 226 ? 1.539 -25.418 12.893 1.00 86.75 226 ASP A CA 1
ATOM 1766 C C . ASP A 1 226 ? 2.246 -26.749 13.177 1.00 86.75 226 ASP A C 1
ATOM 1768 O O . ASP A 1 226 ? 2.142 -27.313 14.268 1.00 86.75 226 ASP A O 1
ATOM 1772 N N . LEU A 1 227 ? 3.060 -27.213 12.223 1.00 89.00 227 LEU A N 1
ATOM 1773 C CA . LEU A 1 227 ? 3.928 -28.382 12.381 1.00 89.00 227 LEU A CA 1
ATOM 1774 C C . LEU A 1 227 ? 5.166 -28.138 13.262 1.00 89.00 227 LEU A C 1
ATOM 1776 O O . LEU A 1 227 ? 5.955 -29.061 13.472 1.00 89.00 227 LEU A O 1
ATOM 1780 N N . ARG A 1 228 ? 5.364 -26.914 13.769 1.00 88.50 228 ARG A N 1
ATOM 1781 C CA . ARG A 1 228 ? 6.501 -26.497 14.609 1.00 88.50 228 ARG A CA 1
ATOM 1782 C C . ARG A 1 228 ? 7.862 -26.844 14.000 1.00 88.50 228 ARG A C 1
ATOM 1784 O O . ARG A 1 228 ? 8.800 -27.212 14.710 1.00 88.50 228 ARG A O 1
ATOM 1791 N N . LEU A 1 229 ? 7.986 -26.726 12.677 1.00 87.88 229 LEU A N 1
ATOM 1792 C CA . LEU A 1 229 ? 9.232 -27.057 11.991 1.00 87.88 229 LEU A CA 1
ATOM 1793 C C . LEU A 1 229 ? 10.359 -26.081 12.396 1.00 87.88 229 LEU A C 1
ATOM 1795 O O . LEU A 1 229 ? 10.161 -24.862 12.341 1.00 87.88 229 LEU A O 1
ATOM 1799 N N . PRO A 1 230 ? 11.568 -26.576 12.734 1.00 89.12 230 PRO A N 1
ATOM 1800 C CA . PRO A 1 230 ? 12.729 -25.731 12.998 1.00 89.12 230 PRO A CA 1
ATOM 1801 C C . PRO A 1 230 ? 13.051 -24.771 11.843 1.00 89.12 230 PRO A C 1
ATOM 1803 O O . PRO A 1 230 ? 12.923 -25.118 10.664 1.00 89.12 230 PRO A O 1
ATOM 1806 N N . LEU A 1 231 ? 13.556 -23.577 12.174 1.00 85.44 231 LEU A N 1
ATOM 1807 C CA . LEU A 1 231 ? 13.888 -22.527 11.200 1.00 85.44 231 LEU A CA 1
ATOM 1808 C C . LEU A 1 231 ? 14.786 -22.999 10.032 1.00 85.44 231 LEU A C 1
ATOM 1810 O O . LEU A 1 231 ? 14.495 -22.614 8.896 1.00 85.44 231 LEU A O 1
ATOM 1814 N N . PRO A 1 232 ? 15.819 -23.849 10.229 1.00 87.81 232 PRO A N 1
ATOM 1815 C CA . PRO A 1 232 ? 16.630 -24.352 9.116 1.00 87.81 232 PRO A CA 1
ATOM 1816 C C . PRO A 1 232 ? 15.821 -25.139 8.077 1.00 87.81 232 PRO A C 1
ATOM 1818 O O . PRO A 1 232 ? 16.037 -24.975 6.877 1.00 87.81 232 PRO A O 1
ATOM 1821 N N . ILE A 1 233 ? 14.848 -25.942 8.524 1.00 86.62 233 ILE A N 1
ATOM 1822 C CA . ILE A 1 233 ? 13.973 -26.727 7.642 1.00 86.62 233 ILE A CA 1
ATOM 1823 C C . ILE A 1 233 ? 13.050 -25.790 6.866 1.00 86.62 233 ILE A C 1
ATOM 1825 O O . ILE A 1 233 ? 12.935 -25.904 5.648 1.00 86.62 233 ILE A O 1
ATOM 1829 N N . ARG A 1 234 ? 12.452 -24.804 7.541 1.00 84.00 234 ARG A N 1
ATOM 1830 C CA . ARG A 1 234 ? 11.581 -23.806 6.898 1.00 84.00 234 ARG A CA 1
ATOM 1831 C C . ARG A 1 234 ? 12.326 -22.994 5.839 1.00 84.00 234 ARG A C 1
ATOM 1833 O O . ARG A 1 234 ? 11.828 -22.828 4.728 1.00 84.00 234 ARG A O 1
ATOM 1840 N N . ARG A 1 235 ? 13.554 -22.558 6.140 1.00 85.31 235 ARG A N 1
ATOM 1841 C CA . ARG A 1 235 ? 14.439 -21.883 5.174 1.00 85.31 235 ARG A CA 1
ATOM 1842 C C . ARG A 1 235 ? 14.762 -22.778 3.981 1.00 85.31 235 ARG A C 1
ATOM 1844 O O . ARG A 1 235 ? 14.764 -22.301 2.849 1.00 85.31 235 ARG A O 1
ATOM 1851 N N . TRP A 1 236 ? 15.008 -24.068 4.212 1.00 85.38 236 TRP A N 1
ATOM 1852 C CA . TRP A 1 236 ? 15.231 -25.027 3.133 1.00 85.38 236 TRP A CA 1
ATOM 1853 C C . TRP A 1 236 ? 13.989 -25.186 2.243 1.00 85.38 236 TRP A C 1
ATOM 1855 O O . TRP A 1 236 ? 14.122 -25.065 1.026 1.00 85.38 236 TRP A O 1
ATOM 1865 N N . ILE A 1 237 ? 12.794 -25.355 2.824 1.00 82.44 237 ILE A N 1
ATOM 1866 C CA . ILE A 1 237 ? 11.518 -25.437 2.086 1.00 82.44 237 ILE A CA 1
ATOM 1867 C C . ILE A 1 237 ? 11.307 -24.175 1.244 1.00 82.44 237 ILE A C 1
ATOM 1869 O O . ILE A 1 237 ? 11.097 -24.273 0.035 1.00 82.44 237 ILE A O 1
ATOM 1873 N N . ALA A 1 238 ? 11.434 -22.991 1.851 1.00 81.75 238 ALA A N 1
ATOM 1874 C CA . ALA A 1 238 ? 11.300 -21.714 1.151 1.00 81.75 238 ALA A CA 1
ATOM 1875 C C . ALA A 1 238 ? 12.293 -21.603 -0.018 1.00 81.75 238 ALA A C 1
ATOM 1877 O O . ALA A 1 238 ? 11.937 -21.166 -1.112 1.00 81.75 238 ALA A O 1
ATOM 1878 N N . ARG A 1 239 ? 13.536 -22.061 0.173 1.00 83.94 239 ARG A N 1
ATOM 1879 C CA . ARG A 1 239 ? 14.559 -22.055 -0.879 1.00 83.94 239 ARG A CA 1
ATOM 1880 C C . ARG A 1 239 ? 14.212 -22.984 -2.033 1.00 83.94 239 ARG A C 1
ATOM 1882 O O . ARG A 1 239 ? 14.420 -22.603 -3.183 1.00 83.94 239 ARG A O 1
ATOM 1889 N N . GLN A 1 240 ? 13.685 -24.176 -1.751 1.00 82.94 240 GLN A N 1
ATOM 1890 C CA . GLN A 1 240 ? 13.221 -25.082 -2.804 1.00 82.94 240 GLN A CA 1
ATOM 1891 C C . GLN A 1 240 ? 12.013 -24.505 -3.543 1.00 82.94 240 GLN A C 1
ATOM 1893 O O . GLN A 1 240 ? 11.977 -24.574 -4.767 1.00 82.94 240 GLN A O 1
ATOM 1898 N N . ALA A 1 241 ? 11.078 -23.868 -2.834 1.00 79.31 241 ALA A N 1
ATOM 1899 C CA . ALA A 1 241 ? 9.930 -23.204 -3.443 1.00 79.31 241 ALA A CA 1
ATOM 1900 C C . ALA A 1 241 ? 10.355 -22.111 -4.435 1.00 79.31 241 ALA A C 1
ATOM 1902 O O . ALA A 1 241 ? 9.892 -22.097 -5.574 1.00 79.31 241 ALA A O 1
ATOM 1903 N N . VAL A 1 242 ? 11.298 -21.244 -4.049 1.00 81.50 242 VAL A N 1
ATOM 1904 C CA . VAL A 1 242 ? 11.856 -20.222 -4.951 1.00 81.50 242 VAL A CA 1
ATOM 1905 C C . VAL A 1 242 ? 12.605 -20.868 -6.118 1.00 81.50 242 VAL A C 1
ATOM 1907 O O . VAL A 1 242 ? 12.429 -20.467 -7.266 1.00 81.50 242 VAL A O 1
ATOM 1910 N N . ARG A 1 243 ? 13.417 -21.899 -5.852 1.00 80.81 243 ARG A N 1
ATOM 1911 C CA . ARG A 1 243 ? 14.211 -22.587 -6.880 1.00 80.81 243 ARG A CA 1
ATOM 1912 C C . ARG A 1 243 ? 13.348 -23.282 -7.937 1.00 80.81 243 ARG A C 1
ATOM 1914 O O . ARG A 1 243 ? 13.725 -23.245 -9.105 1.00 80.81 243 ARG A O 1
ATOM 1921 N N . LEU A 1 244 ? 12.262 -23.936 -7.525 1.00 79.31 244 LEU A N 1
ATOM 1922 C CA . LEU A 1 244 ? 11.360 -24.694 -8.399 1.00 79.31 244 LEU A CA 1
ATOM 1923 C C . LEU A 1 244 ? 10.265 -23.824 -9.033 1.00 79.31 244 LEU A C 1
ATOM 1925 O O . LEU A 1 244 ? 9.756 -24.189 -10.086 1.00 79.31 244 LEU A O 1
ATOM 1929 N N . GLY A 1 245 ? 9.900 -22.702 -8.405 1.00 78.00 245 GLY A N 1
ATOM 1930 C CA . GLY A 1 245 ? 8.912 -21.754 -8.918 1.00 78.00 245 GLY A CA 1
ATOM 1931 C C . GLY A 1 245 ? 9.537 -20.697 -9.841 1.00 78.00 245 GLY A C 1
ATOM 1932 O O . GLY A 1 245 ? 9.888 -21.013 -10.977 1.00 78.00 245 GLY A O 1
ATOM 1933 N N . PRO A 1 246 ? 9.687 -19.434 -9.392 1.00 71.56 246 PRO A N 1
ATOM 1934 C CA . PRO A 1 246 ? 10.209 -18.352 -10.234 1.00 71.56 246 PRO A CA 1
ATOM 1935 C C . PRO A 1 246 ? 11.660 -18.584 -10.688 1.00 71.56 246 PRO A C 1
ATOM 1937 O O . PRO A 1 246 ? 12.073 -18.093 -11.738 1.00 71.56 246 PRO A O 1
ATOM 1940 N N . GLY A 1 247 ? 12.424 -19.376 -9.933 1.00 72.12 247 GLY A N 1
ATOM 1941 C CA . GLY A 1 247 ? 13.862 -19.541 -10.085 1.00 72.12 247 GLY A CA 1
ATOM 1942 C C . GLY A 1 247 ? 14.633 -18.617 -9.142 1.00 72.12 247 GLY A C 1
ATOM 1943 O O . GLY A 1 247 ? 14.139 -17.581 -8.706 1.00 72.12 247 GLY A O 1
ATOM 1944 N N . LEU A 1 248 ? 15.867 -19.007 -8.812 1.00 76.81 248 LEU A N 1
ATOM 1945 C CA . LEU A 1 248 ? 16.763 -18.162 -8.014 1.00 76.81 248 LEU A CA 1
ATOM 1946 C C . LEU A 1 248 ? 17.055 -16.840 -8.753 1.00 76.81 248 LEU A C 1
ATOM 1948 O O . LEU A 1 248 ? 17.230 -16.899 -9.974 1.00 76.81 248 LEU A O 1
ATOM 1952 N N . PRO A 1 249 ? 17.183 -15.696 -8.047 1.00 77.31 249 PRO A N 1
ATOM 1953 C CA . PRO A 1 249 ? 17.421 -14.377 -8.649 1.00 77.31 249 PRO A CA 1
ATOM 1954 C C . PRO A 1 249 ? 18.514 -14.350 -9.733 1.00 77.31 249 PRO A C 1
ATOM 1956 O O . PRO A 1 249 ? 18.248 -13.950 -10.866 1.00 77.31 249 PRO A O 1
ATOM 1959 N N . SER A 1 250 ? 19.697 -14.913 -9.469 1.00 74.25 250 SER A N 1
ATOM 1960 C CA . SER A 1 250 ? 20.797 -14.960 -10.448 1.00 74.25 250 SER A CA 1
ATOM 1961 C C . SER A 1 250 ? 20.472 -15.741 -11.725 1.00 74.25 250 SER A C 1
ATOM 1963 O O . SER A 1 250 ? 20.969 -15.421 -12.800 1.00 74.25 250 SER A O 1
ATOM 1965 N N . ARG A 1 251 ? 19.584 -16.740 -11.651 1.00 77.94 251 ARG A N 1
ATOM 1966 C CA . ARG A 1 251 ? 19.133 -17.534 -12.812 1.00 77.94 251 ARG A CA 1
ATOM 1967 C C . ARG A 1 251 ? 17.996 -16.883 -13.595 1.00 77.94 251 ARG A C 1
ATOM 1969 O O . ARG A 1 251 ? 17.547 -17.440 -14.599 1.00 77.94 251 ARG A O 1
ATOM 1976 N N . VAL A 1 252 ? 17.456 -15.778 -13.099 1.00 76.50 252 VAL A N 1
ATOM 1977 C CA . VAL A 1 252 ? 16.424 -14.990 -13.782 1.00 76.50 252 VAL A CA 1
ATOM 1978 C C . VAL A 1 252 ? 16.965 -13.632 -14.219 1.00 76.50 252 VAL A C 1
ATOM 1980 O O . VAL A 1 252 ? 16.186 -12.840 -14.720 1.00 76.50 252 VAL A O 1
ATOM 1983 N N . GLY A 1 253 ? 18.270 -13.369 -14.065 1.00 79.81 253 GLY A N 1
ATOM 1984 C CA . GLY A 1 253 ? 18.899 -12.097 -14.437 1.00 79.81 253 GLY A CA 1
ATOM 1985 C C . GLY A 1 253 ? 18.773 -10.995 -13.382 1.00 79.81 253 GLY A C 1
ATOM 1986 O O . GLY A 1 253 ? 19.040 -9.841 -13.694 1.00 79.81 253 GLY A O 1
ATOM 1987 N N . LEU A 1 254 ? 18.368 -11.331 -12.152 1.00 86.69 254 LEU A N 1
ATOM 1988 C CA . LEU A 1 254 ? 18.254 -10.400 -11.025 1.00 86.69 254 LEU A CA 1
ATOM 1989 C C . LEU A 1 254 ? 19.496 -10.481 -10.116 1.00 86.69 254 LEU A C 1
ATOM 1991 O O . LEU A 1 254 ? 20.085 -11.561 -9.998 1.00 86.69 254 LEU A O 1
ATOM 1995 N N . PRO A 1 255 ? 19.881 -9.383 -9.434 1.00 85.44 255 PRO A N 1
ATOM 1996 C CA . PRO A 1 255 ? 20.996 -9.399 -8.489 1.00 85.44 255 PRO A CA 1
ATOM 1997 C C . PRO A 1 255 ? 20.790 -10.426 -7.368 1.00 85.44 255 PRO A C 1
ATOM 1999 O O . PRO A 1 255 ? 19.662 -10.640 -6.909 1.00 85.44 255 PRO A O 1
ATOM 2002 N N . GLU A 1 256 ? 21.875 -11.048 -6.899 1.00 84.00 256 GLU A N 1
ATOM 2003 C CA . GLU A 1 256 ? 21.787 -11.965 -5.762 1.00 84.00 256 GLU A CA 1
ATOM 2004 C C . GLU A 1 256 ? 21.496 -11.202 -4.458 1.00 84.00 256 GLU A C 1
ATOM 2006 O O . GLU A 1 256 ? 22.096 -10.154 -4.209 1.00 84.00 256 GLU A O 1
ATOM 2011 N N . PRO A 1 257 ? 20.565 -11.691 -3.622 1.00 84.50 257 PRO A N 1
ATOM 2012 C CA . PRO A 1 257 ? 20.291 -11.078 -2.328 1.00 84.50 257 PRO A CA 1
ATOM 2013 C C . PRO A 1 257 ? 21.456 -11.259 -1.353 1.00 84.50 257 PRO A C 1
ATOM 2015 O O . PRO A 1 257 ? 22.054 -12.330 -1.280 1.00 84.50 257 PRO A O 1
ATOM 2018 N N . ASP A 1 258 ? 21.700 -10.238 -0.537 1.00 82.25 258 ASP A N 1
ATOM 2019 C CA . ASP A 1 258 ? 22.702 -10.209 0.541 1.00 82.25 258 ASP A CA 1
ATOM 2020 C C . ASP A 1 258 ? 22.212 -10.835 1.865 1.00 82.25 258 ASP A C 1
ATOM 2022 O O . ASP A 1 258 ? 22.940 -10.865 2.854 1.00 82.25 258 ASP A O 1
ATOM 2026 N N . HIS A 1 259 ? 20.978 -11.342 1.894 1.00 77.69 259 HIS A N 1
ATOM 2027 C CA . HIS A 1 259 ? 20.294 -11.863 3.079 1.00 77.69 259 HIS A CA 1
ATOM 2028 C C . HIS A 1 259 ? 19.613 -13.206 2.788 1.00 77.69 259 HIS A C 1
ATOM 2030 O O . HIS A 1 259 ? 19.309 -13.547 1.637 1.00 77.69 259 HIS A O 1
ATOM 2036 N N . ALA A 1 260 ? 19.340 -13.992 3.831 1.00 75.38 260 ALA A N 1
ATOM 2037 C CA . ALA A 1 260 ? 18.643 -15.262 3.676 1.00 75.38 260 ALA A CA 1
ATOM 2038 C C . ALA A 1 260 ? 17.131 -15.071 3.470 1.00 75.38 260 ALA A C 1
ATOM 2040 O O . ALA A 1 260 ? 16.528 -14.054 3.819 1.00 75.38 260 ALA A O 1
ATOM 2041 N N . LEU A 1 261 ? 16.486 -16.106 2.931 1.00 72.69 261 LEU A N 1
ATOM 2042 C CA . LEU A 1 261 ? 15.027 -16.175 2.877 1.00 72.69 261 LEU A CA 1
ATOM 2043 C C . LEU A 1 261 ? 14.437 -16.053 4.287 1.00 72.69 261 LEU A C 1
ATOM 2045 O O . LEU A 1 261 ? 14.904 -16.724 5.211 1.00 72.69 261 LEU A O 1
ATOM 2049 N N . LEU A 1 262 ? 13.374 -15.250 4.410 1.00 69.00 262 LEU A N 1
ATOM 2050 C CA . LEU A 1 262 ? 12.674 -14.916 5.660 1.00 69.00 262 LEU A CA 1
ATOM 2051 C C . LEU A 1 262 ? 13.433 -13.969 6.616 1.00 69.00 262 LEU A C 1
ATOM 2053 O O . LEU A 1 262 ? 12.967 -13.763 7.731 1.00 69.00 262 LEU A O 1
ATOM 2057 N N . GLU A 1 263 ? 14.573 -13.389 6.217 1.00 72.25 263 GLU A N 1
ATOM 2058 C CA . GLU A 1 263 ? 15.272 -12.349 7.008 1.00 72.25 263 GLU A CA 1
ATOM 2059 C C . GLU A 1 263 ? 14.857 -10.920 6.635 1.00 72.25 263 GLU A C 1
ATOM 2061 O O . GLU A 1 263 ? 15.071 -9.986 7.402 1.00 72.25 263 GLU A O 1
ATOM 2066 N N . SER A 1 264 ? 14.235 -10.747 5.470 1.00 72.94 264 SER A N 1
ATOM 2067 C CA . SER A 1 264 ? 13.634 -9.493 5.022 1.00 72.94 264 SER A CA 1
ATOM 2068 C C . SER A 1 264 ? 12.182 -9.729 4.606 1.00 72.94 264 SER A C 1
ATOM 2070 O O . SER A 1 264 ? 11.753 -10.875 4.422 1.00 72.94 264 SER A O 1
ATOM 2072 N N . HIS A 1 265 ? 11.413 -8.647 4.459 1.00 69.56 265 HIS A N 1
ATOM 2073 C CA . HIS A 1 265 ? 10.057 -8.735 3.927 1.00 69.56 265 HIS A CA 1
ATOM 2074 C C . HIS A 1 265 ? 10.086 -9.355 2.520 1.00 69.56 265 HIS A C 1
ATOM 2076 O O . HIS A 1 265 ? 10.730 -8.797 1.628 1.00 69.56 265 HIS A O 1
ATOM 2082 N N . PRO A 1 266 ? 9.409 -10.498 2.303 1.00 73.94 266 PRO A N 1
ATOM 2083 C CA . PRO A 1 266 ? 9.427 -11.164 1.013 1.00 73.94 266 PRO A CA 1
ATOM 2084 C C . PRO A 1 266 ? 8.685 -10.326 -0.028 1.00 73.94 266 PRO A C 1
ATOM 2086 O O . PRO A 1 266 ? 7.627 -9.754 0.252 1.00 73.94 266 PRO A O 1
ATOM 2089 N N . ILE A 1 267 ? 9.217 -10.300 -1.249 1.00 84.50 267 ILE A N 1
ATOM 2090 C CA . ILE A 1 267 ? 8.496 -9.749 -2.393 1.00 84.50 267 ILE A CA 1
ATOM 2091 C C . ILE A 1 267 ? 7.635 -10.863 -2.962 1.00 84.50 267 ILE A C 1
ATOM 2093 O O . ILE A 1 267 ? 8.154 -11.869 -3.454 1.00 84.50 267 ILE A O 1
ATOM 2097 N N . VAL A 1 268 ? 6.319 -10.690 -2.910 1.00 85.62 268 VAL A N 1
ATOM 2098 C CA . VAL A 1 268 ? 5.373 -11.687 -3.413 1.00 85.62 268 VAL A CA 1
ATOM 2099 C C . VAL A 1 268 ? 4.963 -11.298 -4.826 1.00 85.62 268 VAL A C 1
ATOM 2101 O O . VAL A 1 268 ? 3.949 -10.637 -5.041 1.00 85.62 268 VAL A O 1
ATOM 2104 N N . ASN A 1 269 ? 5.767 -11.698 -5.811 1.00 88.06 269 ASN A N 1
ATOM 2105 C CA . ASN A 1 269 ? 5.513 -11.375 -7.209 1.00 88.06 269 ASN A CA 1
ATOM 2106 C C . ASN A 1 269 ? 5.921 -12.539 -8.123 1.00 88.06 269 ASN A C 1
ATOM 2108 O O . ASN A 1 269 ? 7.064 -12.991 -8.130 1.00 88.06 269 ASN A O 1
ATOM 2112 N N . THR A 1 270 ? 4.955 -13.040 -8.896 1.00 87.62 270 THR A N 1
ATOM 2113 C CA . THR A 1 270 ? 5.152 -14.176 -9.818 1.00 87.62 270 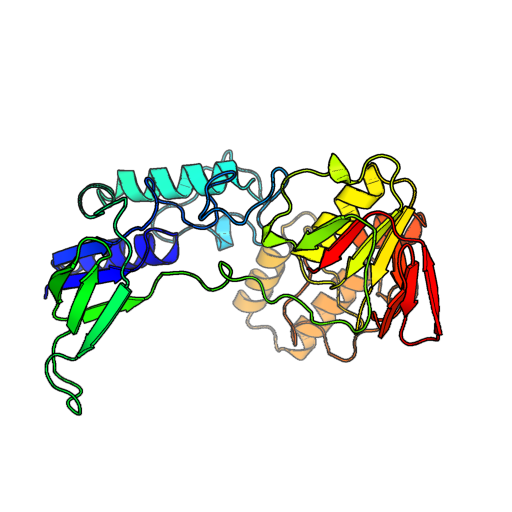THR A CA 1
ATOM 2114 C C . THR A 1 270 ? 5.532 -13.718 -11.230 1.00 87.62 270 THR A C 1
ATOM 2116 O O . THR A 1 270 ? 6.154 -14.467 -11.977 1.00 87.62 270 THR A O 1
ATOM 2119 N N . LEU A 1 271 ? 5.183 -12.483 -11.597 1.00 91.94 271 LEU A N 1
ATOM 2120 C CA . LEU A 1 271 ? 5.312 -11.967 -12.959 1.00 91.94 271 LEU A CA 1
ATOM 2121 C C . LEU A 1 271 ? 6.634 -11.238 -13.197 1.00 91.94 271 LEU A C 1
ATOM 2123 O O . LEU A 1 271 ? 7.118 -11.232 -14.325 1.00 91.94 271 LEU A O 1
ATOM 2127 N N . LEU A 1 272 ? 7.253 -10.663 -12.164 1.00 93.31 272 LEU A N 1
ATOM 2128 C CA . LEU A 1 272 ? 8.520 -9.955 -12.321 1.00 93.31 272 LEU A CA 1
ATOM 2129 C C . LEU A 1 272 ? 9.616 -10.882 -12.882 1.00 93.31 272 LEU A C 1
ATOM 2131 O O . LEU A 1 272 ? 10.156 -10.553 -13.938 1.00 93.31 272 LEU A O 1
ATOM 2135 N N . PRO A 1 273 ? 9.905 -12.068 -12.299 1.00 91.19 273 PRO A N 1
ATOM 2136 C CA . PRO A 1 273 ? 10.904 -12.976 -12.873 1.00 91.19 273 PRO A CA 1
ATOM 2137 C C . PRO A 1 273 ? 10.554 -13.428 -14.298 1.00 91.19 273 PRO A C 1
ATOM 2139 O O . PRO A 1 273 ? 11.445 -13.615 -15.127 1.00 91.19 273 PRO A O 1
ATOM 2142 N N . TYR A 1 274 ? 9.259 -13.575 -14.601 1.00 91.50 274 TYR A N 1
ATOM 2143 C CA . TYR A 1 274 ? 8.776 -13.883 -15.946 1.00 91.50 274 TYR A CA 1
ATOM 2144 C C . TYR A 1 274 ? 9.138 -12.767 -16.937 1.00 91.50 274 TYR A C 1
ATOM 2146 O O . TYR A 1 274 ? 9.766 -13.046 -17.956 1.00 91.50 274 TYR A O 1
ATOM 2154 N N . TYR A 1 275 ? 8.809 -11.508 -16.639 1.00 95.06 275 TYR A N 1
ATOM 2155 C CA . TYR A 1 275 ? 9.088 -10.384 -17.536 1.00 95.06 275 TYR A CA 1
ATOM 2156 C C . TYR A 1 275 ? 10.581 -10.070 -17.664 1.00 95.06 275 TYR A C 1
ATOM 2158 O O . TYR A 1 275 ? 11.019 -9.690 -18.751 1.00 95.06 275 TYR A O 1
ATOM 2166 N N . VAL A 1 276 ? 11.374 -10.290 -16.609 1.00 94.56 276 VAL A N 1
ATOM 2167 C CA . VAL A 1 276 ? 12.839 -10.180 -16.695 1.00 94.56 276 VAL A CA 1
ATOM 2168 C C . VAL A 1 276 ? 13.396 -11.220 -17.670 1.00 94.56 276 VAL A C 1
ATOM 2170 O O . VAL A 1 276 ? 14.165 -10.877 -18.564 1.00 94.56 276 VAL A O 1
ATOM 2173 N N . ARG A 1 277 ? 12.941 -12.478 -17.595 1.00 91.56 277 ARG A N 1
ATOM 2174 C CA . ARG A 1 277 ? 13.364 -13.533 -18.536 1.00 91.56 277 ARG A CA 1
ATOM 2175 C C . ARG A 1 277 ? 12.946 -13.287 -19.985 1.00 91.56 277 ARG A C 1
ATOM 2177 O O . ARG A 1 277 ? 13.625 -13.760 -20.888 1.00 91.56 277 ARG A O 1
ATOM 2184 N N . HIS A 1 278 ? 11.864 -12.547 -20.210 1.00 93.06 278 HIS A N 1
ATOM 2185 C CA . HIS A 1 278 ? 11.446 -12.122 -21.550 1.00 93.06 278 HIS A CA 1
ATOM 2186 C C . HIS A 1 278 ? 12.182 -10.864 -22.038 1.00 93.06 278 HIS A C 1
ATOM 2188 O O . HIS A 1 278 ? 11.870 -10.358 -23.113 1.00 93.06 278 HIS A O 1
ATOM 2194 N N . GLY A 1 279 ? 13.115 -10.315 -21.250 1.00 94.00 279 GLY A N 1
ATOM 2195 C CA . GLY A 1 279 ? 13.818 -9.073 -21.574 1.00 94.00 279 GLY A CA 1
ATOM 2196 C C . GLY A 1 279 ? 12.916 -7.834 -21.582 1.00 94.00 279 GLY A C 1
ATOM 2197 O O . GLY A 1 279 ? 13.309 -6.794 -22.101 1.00 94.00 279 GLY A O 1
ATOM 2198 N N . ARG A 1 280 ? 11.699 -7.930 -21.028 1.00 96.62 280 ARG A N 1
ATOM 2199 C CA . ARG A 1 280 ? 10.745 -6.811 -20.943 1.00 96.62 280 ARG A CA 1
ATOM 2200 C C . ARG A 1 280 ? 11.031 -5.897 -19.757 1.00 96.62 280 ARG A C 1
ATOM 2202 O O . ARG A 1 280 ? 10.691 -4.722 -19.817 1.00 96.62 280 ARG A O 1
ATOM 2209 N N . ILE A 1 281 ? 11.669 -6.431 -18.715 1.00 97.62 281 ILE A N 1
ATOM 2210 C CA . ILE A 1 281 ? 12.202 -5.667 -17.584 1.00 97.62 281 ILE A CA 1
ATOM 2211 C C . ILE A 1 281 ? 13.700 -5.915 -17.521 1.00 97.62 281 ILE A C 1
ATOM 2213 O O . ILE A 1 281 ? 14.125 -7.062 -17.389 1.00 97.62 281 ILE A O 1
ATOM 2217 N N . ARG A 1 282 ? 14.495 -4.847 -17.577 1.00 96.44 282 ARG A N 1
ATOM 2218 C CA . ARG A 1 282 ? 15.943 -4.928 -17.382 1.00 96.44 282 ARG A CA 1
ATOM 2219 C C . ARG A 1 282 ? 16.325 -4.457 -15.977 1.00 96.44 282 ARG A C 1
ATOM 2221 O O . ARG A 1 282 ? 16.110 -3.288 -15.664 1.00 96.44 282 ARG A O 1
ATOM 2228 N N . PRO A 1 283 ? 16.889 -5.328 -15.130 1.00 95.88 283 PRO A N 1
ATOM 2229 C CA . PRO A 1 283 ? 17.465 -4.913 -13.858 1.00 95.88 283 PRO A CA 1
ATOM 2230 C C . PRO A 1 283 ? 18.692 -4.035 -14.103 1.00 95.88 283 PRO A C 1
ATOM 2232 O O . PRO A 1 283 ? 19.511 -4.355 -14.966 1.00 95.88 283 PRO A O 1
ATOM 2235 N N . VAL A 1 284 ? 18.805 -2.934 -13.366 1.00 96.50 284 VAL A N 1
ATOM 2236 C CA . VAL A 1 284 ? 19.909 -1.973 -13.492 1.00 96.50 284 VAL A CA 1
ATOM 2237 C C . VAL A 1 284 ? 20.410 -1.519 -12.117 1.00 96.50 284 VAL A C 1
ATOM 2239 O O . VAL A 1 284 ? 19.731 -1.721 -11.104 1.00 96.50 284 VAL A O 1
ATOM 2242 N N . ALA A 1 285 ? 21.606 -0.927 -12.075 1.00 95.62 285 ALA A N 1
ATOM 2243 C CA . ALA A 1 285 ? 22.195 -0.385 -10.852 1.00 95.62 285 ALA A CA 1
ATOM 2244 C C . ALA A 1 285 ? 21.366 0.775 -10.257 1.00 95.62 285 ALA A C 1
ATOM 2246 O O . ALA A 1 285 ? 20.423 1.279 -10.877 1.00 95.62 285 ALA A O 1
ATOM 2247 N N . ASP A 1 286 ? 21.690 1.181 -9.024 1.00 95.88 286 ASP A N 1
ATOM 2248 C CA . ASP A 1 286 ? 21.017 2.312 -8.369 1.00 95.88 286 ASP A CA 1
ATOM 2249 C C . ASP A 1 286 ? 21.263 3.630 -9.120 1.00 95.88 286 ASP A C 1
ATOM 2251 O O . ASP A 1 286 ? 22.245 3.773 -9.853 1.00 95.88 286 ASP A O 1
ATOM 2255 N N . VAL A 1 287 ? 20.370 4.597 -8.926 1.00 97.31 287 VAL A N 1
ATOM 2256 C CA . VAL A 1 287 ? 20.495 5.936 -9.511 1.00 97.31 287 VAL A CA 1
ATOM 2257 C C . VAL A 1 287 ? 21.593 6.719 -8.795 1.00 97.31 287 VAL A C 1
ATOM 2259 O O . VAL A 1 287 ? 21.535 6.909 -7.580 1.00 97.31 287 VAL A O 1
ATOM 2262 N N . ALA A 1 288 ? 22.567 7.214 -9.559 1.00 97.25 288 ALA A N 1
ATOM 2263 C CA . ALA A 1 288 ? 23.623 8.089 -9.059 1.00 97.25 288 ALA A CA 1
ATOM 2264 C C . ALA A 1 288 ? 23.273 9.573 -9.240 1.00 97.25 288 ALA A C 1
ATOM 2266 O O . ALA A 1 288 ? 23.475 10.370 -8.323 1.00 97.25 288 ALA A O 1
ATOM 2267 N N . ARG A 1 289 ? 22.766 9.956 -10.422 1.00 97.56 289 ARG A N 1
ATOM 2268 C CA . ARG A 1 289 ? 22.468 11.352 -10.778 1.00 97.56 289 ARG A CA 1
ATOM 2269 C C . ARG A 1 289 ? 21.444 11.447 -11.916 1.00 97.56 289 ARG A C 1
ATOM 2271 O O . ARG A 1 289 ? 21.407 10.588 -12.795 1.00 97.56 289 ARG A O 1
ATOM 2278 N N . LEU A 1 290 ? 20.661 12.521 -11.922 1.00 98.44 290 LEU A N 1
ATOM 2279 C CA . LEU A 1 290 ? 19.750 12.904 -13.000 1.00 98.44 290 LEU A CA 1
ATOM 2280 C C . LEU A 1 290 ? 20.456 13.841 -14.001 1.00 98.44 290 LEU A C 1
ATOM 2282 O O . LEU A 1 290 ? 21.141 14.789 -13.604 1.00 98.44 290 LEU A O 1
ATOM 2286 N N . GLU A 1 291 ? 20.321 13.555 -15.296 1.00 97.44 291 GLU A N 1
ATOM 2287 C CA . GLU A 1 291 ? 20.999 14.252 -16.399 1.00 97.44 291 GLU A CA 1
ATOM 2288 C C . GLU A 1 291 ? 20.000 14.602 -17.523 1.00 97.44 291 GLU A C 1
ATOM 2290 O O . GLU A 1 291 ? 20.144 14.146 -18.658 1.00 97.44 291 GLU A O 1
ATOM 2295 N N . GLY A 1 292 ? 18.965 15.392 -17.212 1.00 96.56 292 GLY A N 1
ATOM 2296 C CA . GLY A 1 292 ? 17.955 15.837 -18.179 1.00 96.56 292 GLY A CA 1
ATOM 2297 C C . GLY A 1 292 ? 16.997 14.710 -18.570 1.00 96.56 292 GLY A C 1
ATOM 2298 O O . GLY A 1 292 ? 16.237 14.225 -17.734 1.00 96.56 292 GLY A O 1
ATOM 2299 N N . ASP A 1 293 ? 17.044 14.243 -19.821 1.00 94.88 293 ASP A N 1
ATOM 2300 C CA . ASP A 1 293 ? 16.257 13.096 -20.317 1.00 94.88 293 ASP A CA 1
ATOM 2301 C C . ASP A 1 293 ? 16.905 11.726 -20.023 1.00 94.88 293 ASP A C 1
ATOM 2303 O O . ASP A 1 293 ? 16.486 10.679 -20.536 1.00 94.88 293 ASP A O 1
ATOM 2307 N N . ARG A 1 294 ? 17.968 11.727 -19.213 1.00 97.12 294 ARG A N 1
ATOM 2308 C CA . ARG A 1 294 ? 18.775 10.555 -18.881 1.00 97.12 294 ARG A CA 1
ATOM 2309 C C . ARG A 1 294 ? 19.014 10.436 -17.387 1.00 97.12 294 ARG A C 1
ATOM 2311 O O . ARG A 1 294 ? 18.995 11.410 -16.638 1.00 97.12 294 ARG A O 1
ATOM 2318 N N . VAL A 1 295 ? 19.300 9.213 -16.966 1.00 98.12 295 VAL A N 1
ATOM 2319 C CA . VAL A 1 295 ? 19.655 8.867 -15.596 1.00 98.12 295 VAL A CA 1
ATOM 2320 C C . VAL A 1 295 ? 21.000 8.155 -15.612 1.00 98.12 295 VAL A C 1
ATOM 2322 O O . VAL A 1 295 ? 21.156 7.127 -16.271 1.00 98.12 295 VAL A O 1
ATOM 2325 N N . ARG A 1 296 ? 21.977 8.705 -14.887 1.00 98.19 296 ARG A N 1
ATOM 2326 C CA . ARG A 1 296 ? 23.264 8.052 -14.647 1.00 98.19 296 ARG A CA 1
ATOM 2327 C C . ARG A 1 296 ? 23.128 7.095 -13.475 1.00 98.19 296 ARG A C 1
ATOM 2329 O O . ARG A 1 296 ? 22.655 7.480 -12.402 1.00 98.19 296 ARG A O 1
ATOM 2336 N N . LEU A 1 297 ? 23.574 5.865 -13.677 1.00 97.75 297 LEU A N 1
ATOM 2337 C CA . LEU A 1 297 ? 23.581 4.829 -12.656 1.00 97.75 297 LEU A CA 1
ATOM 2338 C C . LEU A 1 297 ? 24.936 4.757 -11.942 1.00 97.75 297 LEU A C 1
ATOM 2340 O O . LEU A 1 297 ? 25.930 5.317 -12.398 1.00 97.75 297 LEU A O 1
ATOM 2344 N N . VAL A 1 298 ? 24.972 4.070 -10.800 1.00 96.56 298 VAL A N 1
ATOM 2345 C CA . VAL A 1 298 ? 26.183 3.914 -9.968 1.00 96.56 298 VAL A CA 1
ATOM 2346 C C . VAL A 1 298 ? 27.302 3.134 -10.674 1.00 96.56 298 VAL A C 1
ATOM 2348 O O . VAL A 1 298 ? 28.465 3.288 -10.318 1.00 96.56 298 VAL A O 1
ATOM 2351 N N . ASP A 1 299 ? 26.980 2.327 -11.685 1.00 95.50 299 ASP A N 1
ATOM 2352 C CA . ASP A 1 299 ? 27.955 1.622 -12.531 1.00 95.50 299 ASP A CA 1
ATOM 2353 C C . ASP A 1 299 ? 28.403 2.442 -13.761 1.00 95.50 299 ASP A C 1
ATOM 2355 O O . ASP A 1 299 ? 28.919 1.882 -14.727 1.00 95.50 299 ASP A O 1
ATOM 2359 N N . ASP A 1 300 ? 28.173 3.760 -13.732 1.00 95.56 300 ASP A N 1
ATOM 2360 C CA . ASP A 1 300 ? 28.449 4.742 -14.789 1.00 95.56 300 ASP A CA 1
ATOM 2361 C C . ASP A 1 300 ? 27.661 4.567 -16.096 1.00 95.56 300 ASP A C 1
ATOM 2363 O O . ASP A 1 300 ? 27.790 5.395 -17.010 1.00 95.56 300 ASP A O 1
ATOM 2367 N N . SER A 1 301 ? 26.800 3.551 -16.191 1.00 96.94 301 SER A N 1
ATOM 2368 C CA . SER A 1 301 ? 25.892 3.406 -17.324 1.00 96.94 301 SER A CA 1
ATOM 2369 C C . SER A 1 301 ? 24.832 4.516 -17.336 1.00 96.94 301 SER A C 1
ATOM 2371 O O . SER A 1 301 ? 24.506 5.127 -16.313 1.00 96.94 301 SER A O 1
ATOM 2373 N N . ILE A 1 302 ? 24.326 4.827 -18.532 1.00 96.94 302 ILE A N 1
ATOM 2374 C CA . ILE A 1 302 ? 23.374 5.917 -18.751 1.00 96.94 302 ILE A CA 1
ATOM 2375 C C . ILE A 1 302 ? 22.101 5.347 -19.357 1.00 96.94 302 ILE A C 1
ATOM 2377 O O . ILE A 1 302 ? 22.119 4.761 -20.441 1.00 96.94 302 ILE A O 1
ATOM 2381 N N . GLU A 1 303 ? 20.993 5.584 -18.671 1.00 96.81 303 GLU A N 1
ATOM 2382 C CA . GLU A 1 303 ? 19.664 5.162 -19.079 1.00 96.81 303 GLU A CA 1
ATOM 2383 C C . GLU A 1 303 ? 18.886 6.339 -19.649 1.00 96.81 303 GLU A C 1
ATOM 2385 O O . GLU A 1 303 ? 18.693 7.329 -18.946 1.00 96.81 303 GLU A O 1
ATOM 2390 N N . PRO A 1 304 ? 18.402 6.276 -20.894 1.00 97.31 304 PRO A N 1
ATOM 2391 C CA . PRO A 1 304 ? 17.475 7.276 -21.382 1.00 97.31 304 PRO A CA 1
ATOM 2392 C C . PRO A 1 304 ? 16.055 6.968 -20.878 1.00 97.31 304 PRO A C 1
ATOM 2394 O O . PRO A 1 304 ? 15.540 5.863 -21.079 1.00 97.31 304 PRO A O 1
ATOM 2397 N N . VAL A 1 305 ? 15.415 7.939 -20.227 1.00 98.06 305 VAL A N 1
ATOM 2398 C CA . VAL A 1 305 ? 14.190 7.725 -19.443 1.00 98.06 305 VAL A CA 1
ATOM 2399 C C . VAL A 1 305 ? 13.171 8.819 -19.746 1.00 98.06 305 VAL A C 1
ATOM 2401 O O . VAL A 1 305 ? 13.477 10.000 -19.671 1.00 98.06 305 VAL A O 1
ATOM 2404 N N . ASP A 1 306 ? 11.933 8.422 -20.045 1.00 98.31 306 ASP A N 1
ATOM 2405 C CA . ASP A 1 306 ? 10.814 9.359 -20.219 1.00 98.31 306 ASP A CA 1
ATOM 2406 C C . ASP A 1 306 ? 9.994 9.497 -18.929 1.00 98.31 306 ASP A C 1
ATOM 2408 O O . ASP A 1 306 ? 9.445 10.561 -18.638 1.00 98.31 306 ASP A O 1
ATOM 2412 N N . VAL A 1 307 ? 9.898 8.403 -18.162 1.00 98.50 307 VAL A N 1
ATOM 2413 C CA . VAL A 1 307 ? 9.160 8.338 -16.900 1.00 98.50 307 VAL A CA 1
ATOM 2414 C C . VAL A 1 307 ? 10.017 7.686 -15.821 1.00 98.50 307 VAL A C 1
ATOM 2416 O O . VAL A 1 307 ? 10.430 6.535 -15.960 1.00 98.50 307 VAL A O 1
ATOM 2419 N N . LEU A 1 308 ? 10.222 8.404 -14.721 1.00 98.25 308 LEU A N 1
ATOM 2420 C CA . LEU A 1 308 ? 10.935 7.940 -13.539 1.00 98.25 308 LEU A CA 1
ATOM 2421 C C . LEU A 1 308 ? 9.944 7.712 -12.393 1.00 98.25 308 LEU A C 1
ATOM 2423 O O . LEU A 1 308 ? 9.209 8.622 -12.010 1.00 98.25 308 LEU A O 1
ATOM 2427 N N . VAL A 1 309 ? 9.934 6.504 -11.832 1.00 98.19 309 VAL A N 1
ATOM 2428 C CA . VAL A 1 309 ? 9.070 6.135 -10.704 1.00 98.19 309 VAL A CA 1
ATOM 2429 C C . VAL A 1 309 ? 9.916 5.798 -9.483 1.00 98.19 309 VAL A C 1
ATOM 2431 O O . VAL A 1 309 ? 10.688 4.848 -9.527 1.00 98.19 309 VAL A O 1
ATOM 2434 N N . ALA A 1 310 ? 9.741 6.517 -8.376 1.00 97.38 310 ALA A N 1
ATOM 2435 C CA . ALA A 1 310 ? 10.317 6.142 -7.080 1.00 97.38 310 ALA A CA 1
ATOM 2436 C C . ALA A 1 310 ? 9.345 5.244 -6.295 1.00 97.38 310 ALA A C 1
ATOM 2438 O O . ALA A 1 310 ? 8.199 5.648 -6.079 1.00 97.38 310 ALA A O 1
ATOM 2439 N N . ALA A 1 311 ? 9.772 4.048 -5.877 1.00 92.31 311 ALA A N 1
ATOM 2440 C CA . ALA A 1 311 ? 8.900 3.029 -5.286 1.00 92.31 311 ALA A CA 1
ATOM 2441 C C . ALA A 1 311 ? 9.463 2.314 -4.050 1.00 92.31 311 ALA A C 1
ATOM 2443 O O . ALA A 1 311 ? 10.685 2.058 -3.968 1.00 92.31 311 ALA A O 1
#

Secondary structure (DSSP, 8-state):
-EEEEE--SHHHHHHHHHHHHTT-EEEEE-SSSSS-GGG-TTSTT----TT-B-SS-HHHHSBTTBPPPTTS-SS-BHHHHHHHHHHHHHHTTGGGGEE-S--EEEEEESSTT-SS--EEEEETTS-EEEESEEEE---SSSS------SEEE-SEEEEGGG---GGGGTTSEEEEE--SHHHHHHHHHHHHHSSEEEEE-SS--PEEPSEETTEEHHHHHHHHHHTT--HHHHHHHHHHHHHHTT--GGGGTPPPPSS-TTSSPPEE-SHHHHHHHTTSEEEEPPEEEEEETEEEETTS-EEE-SEEEE-

pLDDT: mean 93.14, std 6.75, range [69.0, 98.69]

Foldseek 3Di:
DEEEEEAQAPVSLVVLLVCVVVPYHYAYEHLAPDHHFCLPAPDLRHQDAPADWALQFQVVPDDPVDGQDPPADRIHDSVSSSVRSRCSCVVRVVVVRYDYSKHFDDKDFPDPPDPQTWIWTATPVRDIDIGRYYHYPSDDSNDDDDDDAADDAQAAEDELSPHHALPSQAQFEEEQEDDALSSLVNQLRSLVGHVAAEYADQFFAQEAECDDPNDGVVVVVVVCVVVVPDPVVSLVVRVVRSCVALHAQVVLQHHHGPDGPPPDDHRHDRCSSVSSNVNSYHYDYHFRHHDYQWTQHPVRDIGRGNYYYYD

=== Feature glossary ===
The record interleaves many kinds of information about one protein. Here is each kind framed as the question it answers.

Q: Are the domains correctly placed relative to each other?
A: Predicted aligned error is AlphaFold's pairwise confidence. Unlike pLDDT (per-residue), PAE is per-residue-pair and captures whether two parts of the structure are correctly placed relative to each other. Units are ångströms of expected positional error.

Q: Which residues are in helices, strands, or loops?
A: Eight-state secondary structure (DSSP): H is the canonical α-helix, G the tighter 3₁₀-helix, I the wider π-helix; E/B are β-structure, T and S are turns and bends, and '-' is everything else. DSSP derives these from the pattern of main-chain N–H···O=C hydrogen bonds, not from the sequence.

Q: What if only a Cα trace is available?
A: P-SEA three-state annotation labels each residue as helix, strand, or coil based purely on the geometry of the Cα trace. It serves as a fallback when the full backbone (and thus DSSP) is unavailable.

Q: What are the backbone torsion angles?
A: φ (phi) and ψ (psi) are the two rotatable backbone dihedrals per residue: φ is the C(i-1)–N–Cα–C torsion, ψ is the N–Cα–C–N(i+1) torsion, both in degrees on (−180°, 180°]. α-helical residues cluster near (−60°, −45°); β-strand residues near (−120°, +130°). A Ramachandran plot is simply a scatter of (φ, ψ) for every residue.

Q: What known structures does this most resemble?
A: Structural nearest neighbors (via Foldseek easy-search vs the PDB). Reported per hit: target PDB id, E-value, and alignment TM-score. A TM-score above ~0.5 is the conventional threshold for 'same fold'.

Q: What family and function is it annotated with?
A: Database cross-references. InterPro integrates a dozen domain/family signature databases into unified entries with residue-range hits. GO terms attach function/process/location labels with evidence codes. CATH codes position the fold in a four-level structural taxonomy. Organism is the NCBI-taxonomy species name.

Q: Which residues are buried vs exposed?
A: Solvent accessibility: the surface area of each residue that a 1.4 Å water probe can touch, in Å². When only backbone atoms are present the absolute values are lower than full-atom SASA (side chains contribute most of the area) and are flagged as backbone-only.

Q: What do the diagnostic plots show?
A: Three diagnostic plots accompany the record. The Cα contact map visualizes the tertiary structure as a 2D adjacency matrix (8 Å cutoff, sequence-local contacts suppressed). The Ramachandran plot shows the distribution of backbone (φ, ψ) torsions, with points in the α and β basins reflecting secondary structure content. The PAE plot shows AlphaFold's inter-residue confidence as a color matrix.

Q: What is the amino-acid chain?
A: The amino-acid sequence is the protein's primary structure: the linear order of residues from the N-terminus to the C-terminus, written in one-letter code. Everything else here — the 3D coordinates, the secondary structure, the domain annotations — is ultimately a consequence of this string.

Q: What do the rendered images show?
A: The six renders are orthographic views along the three Cartesian axes in both directions. Representation (cartoon, sticks, or surface) and color scheme (sequence-rainbow or by-chain) vary across proteins so the training set covers all the common visualization conventions.

Q: Where is each backbone atom in 3D?
A: The mmCIF table is the protein's shape written out atom by atom. For each backbone N, Cα, C, and carbonyl O, it records an (x, y, z) coordinate triple in Å plus the residue type, chain letter, and residue number.

Q: How mobile is each atom in the crystal?
A: For experimental (PDB) structures, the B-factor (temperature factor) quantifies the positional spread of each atom in the crystal — a combination of thermal vibration and static disorder — in units of Å². High B-factors mark flexible loops or poorly resolved regions; low B-factors mark the rigid, well-ordered core.

Q: How big and how compact is the whole molecule?
A: Three whole-structure scalars: the radius of gyration (RMS distance of Cα from centroid, in Å), the count of Cα–Cα contacts (pairs closer than 8 Å and separated by more than four residues in sequence — i.e. tertiary, not local, contacts), and the bounding-box dimensions. Together they distinguish compact globular folds from extended fibres or disordered chains.

Q: What does the local fold look like, residue by residue?
A: A 3Di character summarizes, for each residue, the relative orientation of the Cα frame of its nearest spatial neighbor. Because it encodes fold topology rather than chemistry, 3Di alignments detect remote structural similarity that sequence alignment misses.

Q: How confident is the AlphaFold model at each residue?
A: For AlphaFold models, the B-factor field carries pLDDT — the model's own estimate of local accuracy on a 0–100 scale. Regions with pLDDT<50 should be treated as essentially unmodeled; they often correspond to intrinsically disordered segments.